Protein AF-A0A6B3GJ79-F1 (afdb_monomer_lite)

Foldseek 3Di:
DPDPVVVVVVVVVVLVVVLVVQLVVQCVVPVVVSVVSSVVSVVCVVCVVCVCVVVVVVVVVVVVVVVVLLVLLVVCVVVVLDVGSCLSVQDDPVRSCCCVVPVDRCRVSSVVSVVVVVVVVPDLDDAPDADPVRDRPVVVDDDDDDPPPDDDDDDPDDDDADAAEDEDADQPPDDDDPRYDYDYPDDDPVNVVVVD

Structure (mmCIF, N/CA/C/O backbone):
data_AF-A0A6B3GJ79-F1
#
_entry.id   AF-A0A6B3GJ79-F1
#
loop_
_atom_site.group_PDB
_atom_site.id
_atom_site.type_symbol
_atom_site.label_atom_id
_atom_site.label_alt_id
_atom_site.label_comp_id
_atom_site.label_asym_id
_atom_site.label_entity_id
_atom_site.label_seq_id
_atom_site.pdbx_PDB_ins_code
_atom_site.Cartn_x
_atom_site.Cartn_y
_atom_site.Cartn_z
_atom_site.occupancy
_atom_site.B_iso_or_equiv
_atom_site.auth_seq_id
_atom_site.auth_comp_id
_atom_site.auth_asym_id
_atom_site.auth_atom_id
_atom_site.pdbx_PDB_model_num
ATOM 1 N N . GLU A 1 1 ? 6.646 -22.859 -22.068 1.00 56.66 1 GLU A N 1
ATOM 2 C CA . GLU A 1 1 ? 7.486 -21.732 -22.554 1.00 56.66 1 GLU A CA 1
ATOM 3 C C . GLU A 1 1 ? 7.291 -20.418 -21.803 1.00 56.66 1 GLU A C 1
ATOM 5 O O . GLU A 1 1 ? 8.217 -19.615 -21.784 1.00 56.66 1 GLU A O 1
ATOM 10 N N . GLN A 1 2 ? 6.132 -20.181 -21.182 1.00 66.94 2 GLN A N 1
ATOM 11 C CA . GLN A 1 2 ? 5.856 -18.951 -20.428 1.00 66.94 2 GLN A CA 1
ATOM 12 C C . GLN A 1 2 ? 6.164 -19.059 -18.925 1.00 66.94 2 GLN A C 1
ATOM 14 O O . GLN A 1 2 ? 5.880 -18.127 -18.196 1.00 66.94 2 GLN A O 1
ATOM 19 N N . ALA A 1 3 ? 6.777 -20.158 -18.466 1.00 75.69 3 ALA A N 1
ATOM 20 C CA . ALA A 1 3 ? 7.082 -20.345 -17.050 1.00 75.69 3 ALA A CA 1
ATOM 21 C C . ALA A 1 3 ? 7.960 -19.193 -16.495 1.00 75.69 3 ALA A C 1
ATOM 23 O O . ALA A 1 3 ? 8.866 -18.734 -17.214 1.00 75.69 3 ALA A O 1
ATOM 24 N N . PRO A 1 4 ? 7.715 -18.729 -15.254 1.00 74.81 4 PRO A N 1
ATOM 25 C CA . PRO A 1 4 ? 8.343 -17.525 -14.701 1.00 74.81 4 PRO A CA 1
ATOM 26 C C . PRO A 1 4 ? 9.875 -17.570 -14.690 1.00 74.81 4 PRO A C 1
ATOM 28 O O . PRO A 1 4 ? 10.544 -16.626 -15.115 1.00 74.81 4 PRO A O 1
ATOM 31 N N . ASP A 1 5 ? 10.433 -18.704 -14.275 1.00 81.62 5 ASP A N 1
ATOM 32 C CA . ASP A 1 5 ? 11.865 -19.007 -14.242 1.00 81.62 5 ASP A CA 1
ATOM 33 C C . ASP A 1 5 ? 12.506 -18.881 -15.634 1.00 81.62 5 ASP A C 1
ATOM 35 O O . ASP A 1 5 ? 13.545 -18.239 -15.803 1.00 81.62 5 ASP A O 1
ATOM 39 N N . ARG A 1 6 ? 11.843 -19.409 -16.669 1.00 83.50 6 ARG A N 1
ATOM 40 C CA . ARG A 1 6 ? 12.322 -19.346 -18.058 1.00 83.50 6 ARG A CA 1
ATOM 41 C C . ARG A 1 6 ? 12.185 -17.955 -18.671 1.00 83.50 6 ARG A C 1
ATOM 43 O O . ARG A 1 6 ? 12.991 -17.576 -19.524 1.00 83.50 6 ARG A O 1
ATOM 50 N N . ARG A 1 7 ? 11.156 -17.181 -18.302 1.00 81.06 7 ARG A N 1
ATOM 51 C CA . ARG A 1 7 ? 11.031 -15.767 -18.715 1.00 81.06 7 ARG A CA 1
ATOM 52 C C . ARG A 1 7 ? 12.138 -14.933 -18.078 1.00 81.06 7 ARG A C 1
ATOM 54 O O . ARG A 1 7 ? 12.781 -14.160 -18.788 1.00 81.06 7 ARG A O 1
ATOM 61 N N . PHE A 1 8 ? 12.404 -15.149 -16.792 1.00 83.31 8 PHE A N 1
ATOM 62 C CA . PHE A 1 8 ? 13.486 -14.487 -16.074 1.00 83.31 8 PHE A CA 1
ATOM 63 C C . PHE A 1 8 ? 14.861 -14.827 -16.664 1.00 83.31 8 PHE A C 1
ATOM 65 O O . PHE A 1 8 ? 15.631 -13.916 -16.965 1.00 83.31 8 PHE A O 1
ATOM 72 N N . GLY A 1 9 ? 15.138 -16.110 -16.927 1.00 87.50 9 GLY A N 1
ATOM 73 C CA . GLY A 1 9 ? 16.386 -16.556 -17.559 1.00 87.50 9 GLY A CA 1
ATOM 74 C C . GLY A 1 9 ? 16.634 -15.890 -18.916 1.00 87.50 9 GLY A C 1
ATOM 75 O O . GLY A 1 9 ? 17.668 -15.259 -19.117 1.00 87.50 9 GLY A O 1
ATOM 76 N N . ARG A 1 10 ? 15.639 -15.902 -19.815 1.00 87.75 10 ARG A N 1
ATOM 77 C CA . ARG A 1 10 ? 15.744 -15.229 -21.125 1.00 87.75 10 ARG A CA 1
ATOM 78 C C . ARG A 1 10 ? 15.924 -13.716 -21.009 1.00 87.75 10 ARG A C 1
ATOM 80 O O . ARG A 1 10 ? 16.640 -13.117 -21.808 1.00 87.75 10 ARG A O 1
ATOM 87 N N . ALA A 1 11 ? 15.257 -13.074 -20.049 1.00 87.25 11 ALA A N 1
ATOM 88 C CA . ALA A 1 11 ? 15.439 -11.646 -19.802 1.00 87.25 11 ALA A CA 1
ATOM 89 C C . ALA A 1 11 ? 16.863 -11.341 -19.310 1.00 87.25 11 ALA A C 1
ATOM 91 O O . ALA A 1 11 ? 17.455 -10.352 -19.741 1.00 87.25 11 ALA A O 1
ATOM 92 N N . ALA A 1 12 ? 17.431 -12.205 -18.463 1.00 88.38 12 ALA A N 1
ATOM 93 C CA . ALA A 1 12 ? 18.811 -12.093 -18.011 1.00 88.38 12 ALA A CA 1
ATOM 94 C C . ALA A 1 12 ? 19.805 -12.260 -19.171 1.00 88.38 12 ALA A C 1
ATOM 96 O O . ALA A 1 12 ? 20.668 -11.403 -19.333 1.00 88.38 12 ALA A O 1
ATOM 97 N N . GLU A 1 13 ? 19.642 -13.281 -20.015 1.00 92.19 13 GLU A N 1
ATOM 98 C CA . GLU A 1 13 ? 20.488 -13.503 -21.200 1.00 92.19 13 GLU A CA 1
ATOM 99 C C . GLU A 1 13 ? 20.467 -12.305 -22.159 1.00 92.19 13 GLU A C 1
ATOM 101 O O . GLU A 1 13 ? 21.520 -11.803 -22.553 1.00 92.19 13 GLU A O 1
ATOM 106 N N . ARG A 1 14 ? 19.272 -11.787 -22.482 1.00 91.88 14 ARG A N 1
ATOM 107 C CA . ARG A 1 14 ? 19.114 -10.590 -23.329 1.00 91.88 14 ARG A CA 1
ATOM 108 C C . ARG A 1 14 ? 19.764 -9.350 -22.718 1.00 91.88 14 ARG A C 1
ATOM 110 O O . ARG A 1 14 ? 20.296 -8.510 -23.442 1.00 91.88 14 ARG A O 1
ATOM 117 N N . ALA A 1 15 ? 19.699 -9.206 -21.396 1.00 89.50 15 ALA A N 1
ATOM 118 C CA . ALA A 1 15 ? 20.329 -8.088 -20.707 1.00 89.50 15 ALA A CA 1
ATOM 119 C C . ALA A 1 15 ? 21.861 -8.174 -20.785 1.00 89.50 15 ALA A C 1
ATOM 121 O O . ALA A 1 15 ? 22.503 -7.161 -21.063 1.00 89.50 15 ALA A O 1
ATOM 122 N N . GLU A 1 16 ? 22.443 -9.364 -20.599 1.00 90.56 16 GLU A N 1
ATOM 123 C CA . GLU A 1 16 ? 23.891 -9.570 -20.743 1.00 90.56 16 GLU A CA 1
ATOM 124 C C . GLU A 1 16 ? 24.362 -9.296 -22.177 1.00 90.56 16 GLU A C 1
ATOM 126 O O . GLU A 1 16 ? 25.348 -8.581 -22.379 1.00 90.56 16 GLU A O 1
ATOM 131 N N . SER A 1 17 ? 23.633 -9.793 -23.184 1.00 92.62 17 SER A N 1
ATOM 132 C CA . SER A 1 17 ? 23.983 -9.556 -24.589 1.00 92.62 17 SER A CA 1
ATOM 133 C C . SER A 1 17 ? 23.927 -8.069 -24.945 1.00 92.62 17 SER A C 1
ATOM 135 O O . SER A 1 17 ? 24.857 -7.543 -25.558 1.00 92.62 17 SER A O 1
ATOM 137 N N . MET A 1 18 ? 22.879 -7.367 -24.502 1.00 92.81 18 MET A N 1
ATOM 138 C CA . MET A 1 18 ? 22.724 -5.929 -24.728 1.00 92.81 18 MET A CA 1
ATOM 139 C C . MET A 1 18 ? 23.817 -5.120 -24.018 1.00 92.81 18 MET A C 1
ATOM 141 O O . MET A 1 18 ? 24.368 -4.178 -24.584 1.00 92.81 18 MET A O 1
ATOM 145 N N . LEU A 1 19 ? 24.194 -5.499 -22.792 1.00 90.81 19 LEU A N 1
ATOM 146 C CA . LEU A 1 19 ? 25.284 -4.843 -22.068 1.00 90.81 19 LEU A CA 1
ATOM 147 C C . LEU A 1 19 ? 26.609 -4.983 -22.824 1.00 90.81 19 LEU A C 1
ATOM 149 O O . LEU A 1 19 ? 27.340 -3.998 -22.968 1.00 90.81 19 LEU A O 1
ATOM 153 N N . ALA A 1 20 ? 26.913 -6.184 -23.322 1.00 89.69 20 ALA A N 1
ATOM 154 C CA . ALA A 1 20 ? 28.113 -6.435 -24.112 1.00 89.69 20 ALA A CA 1
ATOM 155 C C . ALA A 1 20 ? 28.137 -5.587 -25.395 1.00 89.69 20 ALA A C 1
ATOM 157 O O . ALA A 1 20 ? 29.155 -4.956 -25.694 1.00 89.69 20 ALA A O 1
ATOM 158 N N . GLU A 1 21 ? 27.010 -5.511 -26.106 1.00 92.81 21 GLU A N 1
ATOM 159 C CA . GLU A 1 21 ? 26.855 -4.703 -27.317 1.00 92.81 21 GLU A CA 1
ATOM 160 C C . GLU A 1 21 ? 27.074 -3.206 -27.043 1.00 92.81 21 GLU A C 1
ATOM 162 O O . GLU A 1 21 ? 27.910 -2.565 -27.692 1.00 92.81 21 GLU A O 1
ATOM 167 N N . LEU A 1 22 ? 26.384 -2.654 -26.039 1.00 91.12 22 LEU A N 1
ATOM 168 C CA . LEU A 1 22 ? 26.486 -1.242 -25.661 1.00 91.12 22 LEU A CA 1
ATOM 169 C C . LEU A 1 22 ? 27.900 -0.880 -25.198 1.00 91.12 22 LEU A C 1
ATOM 171 O O . LEU A 1 22 ? 28.443 0.152 -25.598 1.00 91.12 22 LEU A O 1
ATOM 175 N N . ALA A 1 23 ? 28.535 -1.744 -24.402 1.00 89.62 23 ALA A N 1
ATOM 176 C CA . ALA A 1 23 ? 29.909 -1.536 -23.961 1.00 89.62 23 ALA A CA 1
ATOM 177 C C . ALA A 1 23 ? 30.899 -1.572 -25.137 1.00 89.62 23 ALA A C 1
ATOM 179 O O . ALA A 1 23 ? 31.826 -0.760 -25.179 1.00 89.62 23 ALA A O 1
ATOM 180 N N . ALA A 1 24 ? 30.713 -2.479 -26.102 1.00 90.50 24 ALA A N 1
ATOM 181 C CA . ALA A 1 24 ? 31.546 -2.548 -27.300 1.00 90.50 24 ALA A CA 1
ATOM 182 C C . ALA A 1 24 ? 31.383 -1.295 -28.172 1.00 90.50 24 ALA A C 1
ATOM 184 O O . ALA A 1 24 ? 32.381 -0.706 -28.589 1.00 90.50 24 ALA A O 1
ATOM 185 N N . ARG A 1 25 ? 30.143 -0.840 -28.393 1.00 91.56 25 ARG A N 1
ATOM 186 C CA . ARG A 1 25 ? 29.852 0.388 -29.143 1.00 91.56 25 ARG A CA 1
ATOM 187 C C . ARG A 1 25 ? 30.481 1.617 -28.488 1.00 91.56 25 ARG A C 1
ATOM 189 O O . ARG A 1 25 ? 31.215 2.340 -29.153 1.00 91.56 25 ARG A O 1
ATOM 196 N N . ALA A 1 26 ? 30.285 1.794 -27.182 1.00 91.19 26 ALA A N 1
ATOM 197 C CA . ALA A 1 26 ? 30.842 2.929 -26.451 1.00 91.19 26 ALA A CA 1
ATOM 198 C C . ALA A 1 26 ? 32.382 2.945 -26.473 1.00 91.19 26 ALA A C 1
ATOM 200 O O . ALA A 1 26 ? 32.990 4.010 -26.552 1.00 91.19 26 ALA A O 1
ATOM 201 N N . ARG A 1 27 ? 33.036 1.773 -26.438 1.00 91.38 27 ARG A N 1
ATOM 202 C CA . ARG A 1 27 ? 34.503 1.678 -26.549 1.00 91.38 27 ARG A CA 1
ATOM 203 C C . ARG A 1 27 ? 35.026 2.029 -27.938 1.00 91.38 27 ARG A C 1
ATOM 205 O O . ARG A 1 27 ? 36.114 2.591 -28.008 1.00 91.38 27 ARG A O 1
ATOM 212 N N . ARG A 1 28 ? 34.285 1.700 -29.007 1.00 92.88 28 ARG A N 1
ATOM 213 C CA . ARG A 1 28 ? 34.650 2.074 -30.387 1.00 92.88 28 ARG A CA 1
ATOM 214 C C . ARG A 1 28 ? 34.660 3.589 -30.581 1.00 92.88 28 ARG A C 1
ATOM 216 O O . ARG A 1 28 ? 35.507 4.088 -31.307 1.00 92.88 28 ARG A O 1
ATOM 223 N N . GLU A 1 29 ? 33.756 4.305 -29.917 1.00 91.31 29 GLU A N 1
ATOM 224 C CA . GLU A 1 29 ? 33.706 5.771 -29.966 1.00 91.31 29 GLU A CA 1
ATOM 225 C C . GLU A 1 29 ? 34.750 6.413 -29.037 1.00 91.31 29 GLU A C 1
ATOM 227 O O . GLU A 1 29 ? 35.446 7.345 -29.437 1.00 91.31 29 GLU A O 1
ATOM 232 N N . GLN A 1 30 ? 34.865 5.930 -27.792 1.00 92.06 30 GLN A N 1
ATOM 233 C CA . GLN A 1 30 ? 35.768 6.466 -26.766 1.00 92.06 30 GLN A CA 1
ATOM 234 C C . GLN A 1 30 ? 36.201 5.369 -25.776 1.00 92.06 30 GLN A C 1
ATOM 236 O O . GLN A 1 30 ? 35.445 4.988 -24.880 1.00 92.06 30 GLN A O 1
ATOM 241 N N . ALA A 1 31 ? 37.449 4.897 -25.858 1.00 90.62 31 ALA A N 1
ATOM 242 C CA . ALA A 1 31 ? 37.921 3.739 -25.087 1.00 90.62 31 ALA A CA 1
ATOM 243 C C . ALA A 1 31 ? 37.747 3.877 -23.557 1.00 90.62 31 ALA A C 1
ATOM 245 O O . ALA A 1 31 ? 37.234 2.961 -22.906 1.00 90.62 31 ALA A O 1
ATOM 246 N N . LEU A 1 32 ? 38.130 5.020 -22.972 1.00 92.44 32 LEU A N 1
ATOM 247 C CA . LEU A 1 32 ? 38.015 5.253 -21.525 1.00 92.44 32 LEU A CA 1
ATOM 248 C C . LEU A 1 32 ? 36.549 5.361 -21.083 1.00 92.44 32 LEU A C 1
ATOM 250 O O . LEU A 1 32 ? 36.128 4.668 -20.155 1.00 92.44 32 LEU A O 1
ATOM 254 N N . ARG A 1 33 ? 35.753 6.181 -21.783 1.00 88.06 33 ARG A N 1
ATOM 255 C CA . ARG A 1 33 ? 34.324 6.360 -21.479 1.00 88.06 33 ARG A CA 1
ATOM 256 C C . ARG A 1 33 ? 33.543 5.060 -21.659 1.00 88.06 33 ARG A C 1
ATOM 258 O O . ARG A 1 33 ? 32.710 4.746 -20.820 1.00 88.06 33 ARG A O 1
ATOM 265 N N . GLY A 1 34 ? 33.865 4.250 -22.667 1.00 90.56 34 GLY A N 1
ATOM 266 C CA . GLY A 1 34 ? 33.255 2.936 -22.875 1.00 90.56 34 GLY A CA 1
ATOM 267 C C . GLY A 1 34 ? 33.605 1.909 -21.793 1.00 90.56 34 GLY A C 1
ATOM 268 O O . GLY A 1 34 ? 32.763 1.087 -21.424 1.00 90.56 34 GLY A O 1
ATOM 269 N N . ARG A 1 35 ? 34.821 1.951 -21.224 1.00 91.00 35 ARG A N 1
ATOM 270 C CA . ARG A 1 35 ? 35.174 1.126 -20.051 1.00 91.00 35 ARG A CA 1
ATOM 271 C C . ARG A 1 35 ? 34.374 1.535 -18.814 1.00 91.00 35 ARG A C 1
ATOM 273 O O . ARG A 1 35 ? 33.837 0.650 -18.149 1.00 91.00 35 ARG A O 1
ATOM 280 N N . LEU A 1 36 ? 34.263 2.838 -18.548 1.00 93.94 36 LEU A N 1
ATOM 281 C CA . LEU A 1 36 ? 33.468 3.371 -17.437 1.00 93.94 36 LEU A CA 1
ATOM 282 C C . LEU A 1 36 ? 31.975 3.066 -17.609 1.00 93.94 36 LEU A C 1
ATOM 284 O O . LEU A 1 36 ? 31.354 2.559 -16.682 1.00 93.94 36 LEU A O 1
ATOM 288 N N . ALA A 1 37 ? 31.415 3.274 -18.802 1.00 91.31 37 ALA A N 1
ATOM 289 C CA . ALA A 1 37 ? 30.022 2.948 -19.104 1.00 91.31 37 ALA A CA 1
ATOM 290 C C . ALA A 1 37 ? 29.725 1.462 -18.857 1.00 91.31 37 ALA A C 1
ATOM 292 O O . ALA A 1 37 ? 28.781 1.130 -18.148 1.00 91.31 37 ALA A O 1
ATOM 293 N N . GLY A 1 38 ? 30.575 0.556 -19.355 1.00 91.50 38 GLY A N 1
ATOM 294 C CA . GLY A 1 38 ? 30.420 -0.877 -19.096 1.00 91.50 38 GLY A CA 1
ATOM 295 C C . GLY A 1 38 ? 30.527 -1.247 -17.610 1.00 91.50 38 GLY A C 1
ATOM 296 O O . GLY A 1 38 ? 29.832 -2.154 -17.160 1.00 91.50 38 GLY A O 1
ATOM 297 N N . PHE A 1 39 ? 31.374 -0.554 -16.840 1.00 93.56 39 PHE A N 1
ATOM 298 C CA . PHE A 1 39 ? 31.444 -0.718 -15.386 1.00 93.56 39 PHE A CA 1
ATOM 299 C C . PHE A 1 39 ? 30.139 -0.277 -14.711 1.00 93.56 39 PHE A C 1
ATOM 301 O O . PHE A 1 39 ? 29.541 -1.069 -13.984 1.00 93.56 39 PHE A O 1
ATOM 308 N N . PHE A 1 40 ? 29.658 0.937 -14.988 1.00 94.31 40 PHE A N 1
ATOM 309 C CA . PHE A 1 40 ? 28.438 1.462 -14.374 1.00 94.31 40 PHE A CA 1
ATOM 310 C C . PHE A 1 40 ? 27.185 0.677 -14.773 1.00 94.31 40 PHE A C 1
ATOM 312 O O . PHE A 1 40 ? 26.342 0.437 -13.915 1.00 94.31 40 PHE A O 1
ATOM 319 N N . LEU A 1 41 ? 27.079 0.204 -16.021 1.00 92.31 41 LEU A N 1
ATOM 320 C CA . LEU A 1 41 ? 25.970 -0.652 -16.460 1.00 92.31 41 LEU A CA 1
ATOM 321 C C . LEU A 1 41 ? 25.923 -1.972 -15.677 1.00 92.31 41 LEU A C 1
ATOM 323 O O . LEU A 1 41 ? 24.855 -2.362 -15.207 1.00 92.31 41 LEU A O 1
ATOM 327 N N . ARG A 1 42 ? 27.076 -2.628 -15.473 1.00 92.25 42 ARG A N 1
ATOM 328 C CA . ARG A 1 42 ? 27.149 -3.844 -14.642 1.00 92.25 42 ARG A CA 1
ATOM 329 C C . ARG A 1 42 ? 26.780 -3.556 -13.193 1.00 92.25 42 ARG A C 1
ATOM 331 O O . ARG A 1 42 ? 25.922 -4.235 -12.643 1.00 92.25 42 ARG A O 1
ATOM 338 N N . ARG A 1 43 ? 27.358 -2.506 -12.598 1.00 94.56 43 ARG A N 1
ATOM 339 C CA . ARG A 1 43 ? 27.055 -2.118 -11.212 1.00 94.56 43 ARG A CA 1
ATOM 340 C C . ARG A 1 43 ? 25.590 -1.752 -11.019 1.00 94.56 43 ARG A C 1
ATOM 342 O O . ARG A 1 43 ? 25.006 -2.153 -10.022 1.00 94.56 43 ARG A O 1
ATOM 349 N N . SER A 1 44 ? 24.979 -1.048 -11.970 1.00 92.56 44 SER A N 1
ATOM 350 C CA . SER A 1 44 ? 23.544 -0.779 -11.931 1.00 92.56 44 SER A CA 1
ATOM 351 C C . SER A 1 44 ? 22.760 -2.087 -11.946 1.00 92.56 44 SER A C 1
ATOM 353 O O . SER A 1 44 ? 21.938 -2.292 -11.068 1.00 92.56 44 SER A O 1
ATOM 355 N N . ARG A 1 45 ? 23.037 -3.010 -12.871 1.00 90.00 45 ARG A N 1
ATOM 356 C CA . ARG A 1 45 ? 22.318 -4.291 -12.943 1.00 90.00 45 ARG A CA 1
ATOM 357 C C . ARG A 1 45 ? 22.465 -5.132 -11.669 1.00 90.00 45 ARG A C 1
ATOM 359 O O . ARG A 1 45 ? 21.476 -5.692 -11.206 1.00 90.00 45 ARG A O 1
ATOM 366 N N . GLU A 1 46 ? 23.662 -5.181 -11.091 1.00 90.50 46 GLU A N 1
ATOM 367 C CA . GLU A 1 46 ? 23.944 -5.909 -9.846 1.00 90.50 46 GLU A CA 1
ATOM 368 C C . GLU A 1 46 ? 23.253 -5.285 -8.623 1.00 90.50 46 GLU A C 1
ATOM 370 O O . GLU A 1 46 ? 22.795 -6.004 -7.738 1.00 90.50 46 GLU A O 1
ATOM 375 N N . LEU A 1 47 ? 23.171 -3.952 -8.553 1.00 93.44 47 LEU A N 1
ATOM 376 C CA . LEU A 1 47 ? 22.713 -3.241 -7.354 1.00 93.44 47 LEU A CA 1
ATOM 377 C C . LEU A 1 47 ? 21.260 -2.765 -7.424 1.00 93.44 47 LEU A C 1
ATOM 379 O O . LEU A 1 47 ? 20.652 -2.547 -6.380 1.00 93.44 47 LEU A O 1
ATOM 383 N N . SER A 1 48 ? 20.669 -2.609 -8.612 1.00 90.69 48 SER A N 1
ATOM 384 C CA . SER A 1 48 ? 19.317 -2.056 -8.772 1.00 90.69 48 SER A CA 1
ATOM 385 C C . SER A 1 48 ? 18.247 -2.877 -8.050 1.00 90.69 48 SER A C 1
ATOM 387 O O . SER A 1 48 ? 17.244 -2.308 -7.631 1.00 90.69 48 SER A O 1
ATOM 389 N N . GLY A 1 49 ? 18.453 -4.185 -7.859 1.00 87.00 49 GLY A N 1
ATOM 390 C CA . GLY A 1 49 ? 17.546 -5.032 -7.076 1.00 87.00 49 GLY A CA 1
ATOM 391 C C . GLY A 1 49 ? 17.530 -4.699 -5.578 1.00 87.00 49 GLY A C 1
ATOM 392 O O . GLY A 1 49 ? 16.509 -4.881 -4.918 1.00 87.00 49 GLY A O 1
ATOM 393 N N . LEU A 1 50 ? 18.619 -4.135 -5.043 1.00 92.12 50 LEU A N 1
ATOM 394 C CA . LEU A 1 50 ? 18.724 -3.771 -3.625 1.00 92.12 50 LEU A CA 1
ATOM 395 C C . LEU A 1 50 ? 17.787 -2.624 -3.232 1.00 92.12 50 LEU A C 1
ATOM 397 O O . LEU A 1 50 ? 17.511 -2.457 -2.046 1.00 92.12 50 LEU A O 1
ATOM 401 N N . ARG A 1 51 ? 17.248 -1.871 -4.203 1.00 92.06 51 ARG A N 1
ATOM 402 C CA . ARG A 1 51 ? 16.294 -0.781 -3.942 1.00 92.06 51 ARG A CA 1
ATOM 403 C C . ARG A 1 51 ? 15.054 -1.246 -3.170 1.00 92.06 51 ARG A C 1
ATOM 405 O O . ARG A 1 51 ? 14.519 -0.490 -2.371 1.00 92.06 51 ARG A O 1
ATOM 412 N N . GLU A 1 52 ? 14.630 -2.497 -3.371 1.00 89.50 52 GLU A N 1
ATOM 413 C CA . GLU A 1 52 ? 13.458 -3.078 -2.699 1.00 89.50 52 GLU A CA 1
ATOM 414 C C . GLU A 1 52 ? 13.812 -3.771 -1.372 1.00 89.50 52 GLU A C 1
ATOM 416 O O . GLU A 1 52 ? 12.932 -4.040 -0.550 1.00 89.50 52 GLU A O 1
ATOM 421 N N . ALA A 1 53 ? 15.099 -4.046 -1.126 1.00 90.56 53 ALA A N 1
ATOM 422 C CA . ALA A 1 53 ? 15.546 -4.850 0.010 1.00 90.56 53 ALA A CA 1
ATOM 423 C C . ALA A 1 53 ? 15.226 -4.186 1.357 1.00 90.56 53 ALA A C 1
ATOM 425 O O . ALA A 1 53 ? 14.789 -4.863 2.287 1.00 90.56 53 ALA A O 1
ATOM 426 N N . GLY A 1 54 ? 15.384 -2.861 1.455 1.00 91.00 54 GLY A N 1
ATOM 427 C CA . GLY A 1 54 ? 15.082 -2.114 2.680 1.00 91.00 54 GLY A CA 1
ATOM 428 C C . GLY A 1 54 ? 13.606 -2.208 3.075 1.00 91.00 54 GLY A C 1
ATOM 429 O O . GLY A 1 54 ? 13.286 -2.533 4.220 1.00 91.00 54 GLY A O 1
ATOM 430 N N . LYS A 1 55 ? 12.700 -2.010 2.106 1.00 89.69 55 LYS A N 1
ATOM 431 C CA . LYS A 1 55 ? 11.253 -2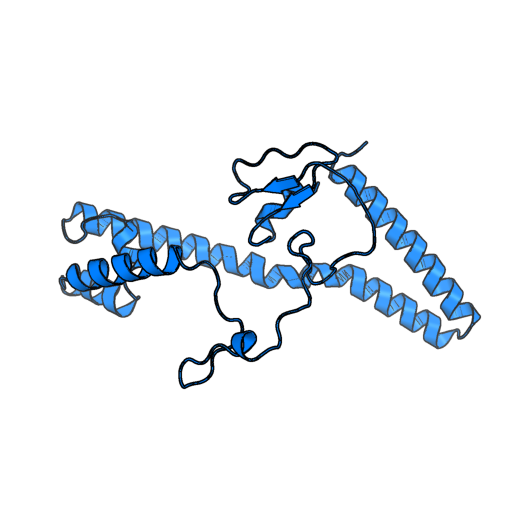.169 2.312 1.00 89.69 55 LYS A CA 1
ATOM 432 C C . LYS A 1 55 ? 10.923 -3.597 2.745 1.00 89.69 55 LYS A C 1
ATOM 434 O O . LYS A 1 55 ? 10.237 -3.787 3.746 1.00 89.69 55 LYS A O 1
ATOM 439 N N . PHE A 1 56 ? 11.440 -4.595 2.028 1.00 90.44 56 PHE A N 1
ATOM 440 C CA . PHE A 1 56 ? 11.190 -6.007 2.323 1.00 90.44 56 PHE A CA 1
ATOM 441 C C . PHE A 1 56 ? 11.676 -6.423 3.723 1.00 90.44 56 PHE A C 1
ATOM 443 O O . PHE A 1 56 ? 10.950 -7.088 4.467 1.00 90.44 56 PHE A O 1
ATOM 450 N N . ALA A 1 57 ? 12.873 -5.987 4.124 1.00 92.94 57 ALA A N 1
ATOM 451 C CA . ALA A 1 57 ? 13.408 -6.247 5.458 1.00 92.94 57 ALA A CA 1
ATOM 452 C C . ALA A 1 57 ? 12.514 -5.640 6.556 1.00 92.94 57 ALA A C 1
ATOM 454 O O . ALA A 1 57 ? 12.207 -6.306 7.547 1.00 92.94 57 ALA A O 1
ATOM 455 N N . GLY A 1 58 ? 12.014 -4.416 6.349 1.00 94.06 58 GLY A N 1
ATOM 456 C CA . GLY A 1 58 ? 11.114 -3.740 7.288 1.00 94.06 58 GLY A CA 1
ATOM 457 C C . GLY A 1 58 ? 9.785 -4.470 7.530 1.00 94.06 58 GLY A C 1
ATOM 458 O O . GLY A 1 58 ? 9.261 -4.440 8.649 1.00 94.06 58 GLY A O 1
ATOM 459 N N . LEU A 1 59 ? 9.260 -5.183 6.525 1.00 93.62 59 LEU A N 1
ATOM 460 C CA . LEU A 1 59 ? 7.989 -5.913 6.636 1.00 93.62 59 LEU A CA 1
ATOM 461 C C . LEU A 1 59 ? 8.023 -7.030 7.687 1.00 93.62 59 LEU A C 1
ATOM 463 O O . LEU A 1 59 ? 7.000 -7.297 8.316 1.00 93.62 59 LEU A O 1
ATOM 467 N N . HIS A 1 60 ? 9.179 -7.652 7.935 1.00 94.25 60 HIS A N 1
ATOM 468 C CA . HIS A 1 60 ? 9.305 -8.717 8.937 1.00 94.25 60 HIS A CA 1
ATOM 469 C C . HIS A 1 60 ? 9.051 -8.189 10.351 1.00 94.25 60 HIS A C 1
ATOM 471 O O . HIS A 1 60 ? 8.255 -8.756 11.101 1.00 94.25 60 HIS A O 1
ATOM 477 N N . ALA A 1 61 ? 9.673 -7.058 10.689 1.00 94.94 61 ALA A N 1
ATOM 478 C CA . ALA A 1 61 ? 9.465 -6.402 11.973 1.00 94.94 61 ALA A CA 1
ATOM 479 C C . ALA A 1 61 ? 8.019 -5.906 12.119 1.00 94.94 61 ALA A C 1
ATOM 481 O O . ALA A 1 61 ? 7.425 -6.037 13.188 1.00 94.94 61 ALA A O 1
ATOM 482 N N . LEU A 1 62 ? 7.426 -5.371 11.046 1.00 95.31 62 LEU A N 1
ATOM 483 C CA . LEU A 1 62 ? 6.028 -4.943 11.057 1.00 95.31 62 LEU A CA 1
ATOM 484 C C . LEU A 1 62 ? 5.069 -6.123 11.281 1.00 95.31 62 LEU A C 1
ATOM 486 O O . LEU A 1 62 ? 4.158 -6.021 12.103 1.00 95.31 62 LEU A O 1
ATOM 490 N N . ARG A 1 63 ? 5.303 -7.258 10.610 1.00 95.88 63 ARG A N 1
ATOM 491 C CA . ARG A 1 63 ? 4.525 -8.494 10.778 1.00 95.88 63 ARG A CA 1
ATOM 492 C C . ARG A 1 63 ? 4.595 -9.011 12.213 1.00 95.88 63 ARG A C 1
ATOM 494 O O . ARG A 1 63 ? 3.555 -9.345 12.779 1.00 95.88 63 ARG A O 1
ATOM 501 N N . ASP A 1 64 ? 5.788 -9.071 12.803 1.00 96.75 64 ASP A N 1
ATOM 502 C CA . ASP A 1 64 ? 5.952 -9.540 14.185 1.00 96.75 64 ASP A CA 1
ATOM 503 C C . ASP A 1 64 ? 5.252 -8.607 15.185 1.00 96.75 64 ASP A C 1
ATOM 505 O O . ASP A 1 64 ? 4.502 -9.069 16.045 1.00 96.75 64 ASP A O 1
ATOM 509 N N . ARG A 1 65 ? 5.398 -7.284 15.020 1.00 95.38 65 ARG A N 1
ATOM 510 C CA . ARG A 1 65 ? 4.684 -6.293 15.845 1.00 95.38 65 ARG A CA 1
ATOM 511 C C . ARG A 1 65 ? 3.171 -6.444 15.730 1.00 95.38 65 ARG A C 1
ATOM 513 O O . ARG A 1 65 ? 2.504 -6.537 16.756 1.00 95.38 65 ARG A O 1
ATOM 520 N N . ARG A 1 66 ? 2.631 -6.535 14.507 1.00 96.31 66 ARG A N 1
ATOM 521 C CA . ARG A 1 66 ? 1.193 -6.752 14.278 1.00 96.31 66 ARG A CA 1
ATOM 522 C C . ARG A 1 66 ? 0.710 -8.018 14.979 1.00 96.31 66 ARG A C 1
ATOM 524 O O . ARG A 1 66 ? -0.302 -7.976 15.668 1.00 96.31 66 ARG A O 1
ATOM 531 N N . ARG A 1 67 ? 1.442 -9.130 14.847 1.00 97.19 67 ARG A N 1
AT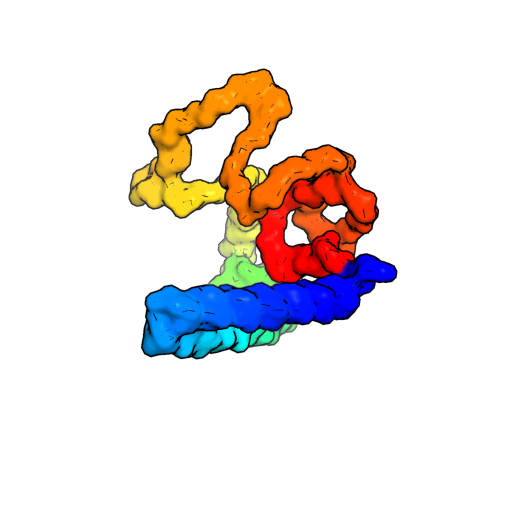OM 532 C CA . ARG A 1 67 ? 1.100 -10.392 15.517 1.00 97.19 67 ARG A CA 1
ATOM 533 C C . ARG A 1 67 ? 1.023 -10.219 17.034 1.00 97.19 67 ARG A C 1
ATOM 535 O O . ARG A 1 67 ? 0.052 -10.661 17.636 1.00 97.19 67 ARG A O 1
ATOM 542 N N . ARG A 1 68 ? 2.019 -9.579 17.652 1.00 96.50 68 ARG A N 1
ATOM 543 C CA . ARG A 1 68 ? 2.043 -9.349 19.108 1.00 96.50 68 ARG A CA 1
ATOM 544 C C . ARG A 1 68 ? 0.896 -8.459 19.573 1.00 96.50 68 ARG A C 1
ATOM 546 O O . ARG A 1 68 ? 0.262 -8.785 20.568 1.00 96.50 68 ARG A O 1
ATOM 553 N N . LEU A 1 69 ? 0.603 -7.383 18.843 1.00 97.25 69 LEU A N 1
ATOM 554 C CA . LEU A 1 69 ? -0.525 -6.503 19.154 1.00 97.25 69 LEU A CA 1
ATOM 555 C C . LEU A 1 69 ? -1.850 -7.267 19.111 1.00 97.25 69 LEU A C 1
ATOM 557 O O . LEU A 1 69 ? -2.621 -7.184 20.058 1.00 97.25 69 LEU A O 1
ATOM 561 N N . LEU A 1 70 ? -2.080 -8.083 18.080 1.00 97.12 70 LEU A N 1
ATOM 562 C CA . LEU A 1 70 ? -3.298 -8.894 17.978 1.00 97.12 70 LEU A CA 1
ATOM 563 C C . LEU A 1 70 ? -3.414 -9.948 19.089 1.00 97.12 70 LEU A C 1
ATOM 565 O O . LEU A 1 70 ? -4.518 -10.221 19.545 1.00 97.12 70 LEU A O 1
ATOM 569 N N . LEU A 1 71 ? -2.297 -10.510 19.565 1.00 97.62 71 LEU A N 1
ATOM 570 C CA . LEU A 1 71 ? -2.305 -11.404 20.731 1.00 97.62 71 LEU A CA 1
ATOM 571 C C . LEU A 1 71 ? -2.708 -10.661 22.014 1.00 97.62 71 LEU A C 1
ATOM 573 O O . LEU A 1 71 ? -3.516 -11.175 22.783 1.00 97.62 71 LEU A O 1
ATOM 577 N N . ILE A 1 72 ? -2.193 -9.444 22.218 1.00 96.62 72 ILE A N 1
ATOM 578 C CA . ILE A 1 72 ? -2.592 -8.583 23.343 1.00 96.62 72 ILE A CA 1
ATOM 579 C C . ILE A 1 72 ? -4.083 -8.239 23.241 1.00 96.62 72 ILE A C 1
ATOM 581 O O . ILE A 1 72 ? -4.814 -8.377 24.218 1.00 96.62 72 ILE A O 1
ATOM 585 N N . GLY A 1 73 ? -4.551 -7.849 22.054 1.00 97.38 73 GLY A N 1
ATOM 586 C CA . GLY A 1 73 ? -5.960 -7.551 21.807 1.00 97.38 73 GLY A CA 1
ATOM 587 C C . GLY A 1 73 ? -6.876 -8.747 22.071 1.00 97.38 73 GLY A C 1
ATOM 588 O O . GLY A 1 73 ? -7.906 -8.594 22.722 1.00 97.38 73 GLY A O 1
ATOM 589 N N . ALA A 1 74 ? -6.478 -9.954 21.661 1.00 98.00 74 ALA A N 1
ATOM 590 C CA . ALA A 1 74 ? -7.218 -11.183 21.953 1.00 98.00 74 ALA A CA 1
ATOM 591 C C . ALA A 1 74 ? -7.309 -11.472 23.462 1.00 98.00 74 ALA A C 1
ATOM 593 O O . ALA A 1 74 ? -8.368 -11.866 23.960 1.00 98.00 74 ALA A O 1
ATOM 594 N N . GLN A 1 75 ? -6.225 -11.237 24.207 1.00 97.25 75 GLN A N 1
ATOM 595 C CA . GLN A 1 75 ? -6.225 -11.373 25.664 1.00 97.25 75 GLN A CA 1
ATOM 596 C C . GLN A 1 75 ? -7.162 -10.353 26.329 1.00 97.25 75 GLN A C 1
ATOM 598 O O . GLN A 1 75 ? -7.988 -10.736 27.155 1.00 97.25 75 GLN A O 1
ATOM 603 N N . LEU A 1 76 ? -7.082 -9.078 25.942 1.00 96.31 76 LEU A N 1
ATOM 604 C CA . LEU A 1 76 ? -7.940 -8.012 26.474 1.00 96.31 76 LEU A CA 1
ATOM 605 C C . LEU A 1 76 ? -9.420 -8.228 26.131 1.00 96.31 76 LEU A C 1
ATOM 607 O O . LEU A 1 76 ? -10.296 -7.932 26.943 1.00 96.31 76 LEU A O 1
ATOM 611 N N . HIS A 1 77 ? -9.710 -8.800 24.963 1.00 96.81 77 HIS A N 1
ATOM 612 C CA . HIS A 1 77 ? -11.061 -9.216 24.601 1.00 96.81 77 HIS A CA 1
ATOM 613 C C . HIS A 1 77 ? -11.576 -10.343 25.508 1.00 96.81 77 HIS A C 1
ATOM 615 O O . HIS A 1 77 ? -12.686 -10.262 26.025 1.00 96.81 77 HIS A O 1
ATOM 621 N N . THR A 1 78 ? -10.743 -11.354 25.779 1.00 97.19 78 THR A N 1
ATOM 622 C CA . THR A 1 78 ? -11.095 -12.472 26.678 1.00 97.19 78 THR A CA 1
ATOM 623 C C . THR A 1 78 ? -11.380 -11.985 28.104 1.00 97.19 78 THR A C 1
ATOM 625 O O . THR A 1 78 ? -12.227 -12.537 28.798 1.00 97.19 78 THR A O 1
ATOM 628 N N . GLN A 1 79 ? -10.702 -10.919 28.533 1.00 94.88 79 GLN A N 1
ATOM 629 C CA . GLN A 1 79 ? -10.912 -10.256 29.823 1.00 94.88 79 GLN A CA 1
ATOM 630 C C . GLN A 1 79 ? -12.135 -9.316 29.844 1.00 94.88 79 GLN A C 1
ATOM 632 O O . GLN A 1 79 ? -12.418 -8.717 30.878 1.00 94.88 79 GLN A O 1
ATOM 637 N N . GLY A 1 80 ? -12.848 -9.154 28.724 1.00 94.31 80 GLY A N 1
ATOM 638 C CA . GLY A 1 80 ? -14.007 -8.264 28.605 1.00 94.31 80 GLY A CA 1
ATOM 639 C C . GLY A 1 80 ? -13.664 -6.771 28.516 1.00 94.31 80 GLY A C 1
ATOM 640 O O . GLY A 1 80 ? -14.567 -5.937 28.542 1.00 94.31 80 GLY A O 1
ATOM 641 N N . VAL A 1 81 ? -12.377 -6.420 28.402 1.00 94.81 81 VAL A N 1
ATOM 642 C CA . VAL A 1 81 ? -11.914 -5.030 28.255 1.00 94.81 81 VAL A CA 1
ATOM 643 C C . VAL A 1 81 ? -12.199 -4.522 26.840 1.00 94.81 81 VAL A C 1
ATOM 645 O O . VAL A 1 81 ? -12.664 -3.396 26.662 1.00 94.81 81 VAL A O 1
ATOM 648 N N . PHE A 1 82 ? -11.958 -5.362 25.827 1.00 95.75 82 PHE A N 1
ATOM 649 C CA . PHE A 1 82 ? -12.255 -5.065 24.422 1.00 95.75 82 PHE A CA 1
ATOM 650 C C . PHE A 1 82 ? -13.481 -5.819 23.913 1.00 95.75 82 PHE A C 1
ATOM 652 O O . PHE A 1 82 ? -13.774 -6.934 24.343 1.00 95.75 82 PHE A O 1
ATOM 659 N N . THR A 1 83 ? -14.177 -5.218 22.945 1.00 94.88 83 THR A N 1
ATOM 660 C CA . THR A 1 83 ? -15.335 -5.847 22.291 1.00 94.88 83 THR A CA 1
ATOM 661 C C . THR A 1 83 ? -14.892 -6.813 21.196 1.00 94.88 83 THR A C 1
ATOM 663 O O . THR A 1 83 ? -15.543 -7.833 20.996 1.00 94.88 83 THR A O 1
ATOM 666 N N . ALA A 1 84 ? -13.757 -6.543 20.548 1.00 95.44 84 ALA A N 1
ATOM 667 C CA . ALA A 1 84 ? -13.124 -7.426 19.576 1.00 95.44 84 ALA A CA 1
ATOM 668 C C . ALA A 1 84 ? -11.592 -7.432 19.722 1.00 95.44 84 ALA A C 1
ATOM 670 O O . ALA A 1 84 ? -10.982 -6.479 20.201 1.00 95.44 84 ALA A O 1
ATOM 671 N N . ALA A 1 85 ? -10.938 -8.510 19.281 1.00 95.19 85 ALA A N 1
ATOM 672 C CA . ALA A 1 85 ? -9.481 -8.642 19.387 1.00 95.19 85 ALA A CA 1
ATOM 673 C C . ALA A 1 85 ? -8.706 -7.615 18.536 1.00 95.19 85 ALA A C 1
ATOM 675 O O . ALA A 1 85 ? -7.588 -7.238 18.884 1.00 95.19 85 ALA A O 1
ATOM 676 N N . ASP A 1 86 ? -9.281 -7.160 17.422 1.00 96.62 86 ASP A N 1
ATOM 677 C CA . ASP A 1 86 ? -8.682 -6.168 16.526 1.00 96.62 86 ASP A CA 1
ATOM 678 C C . ASP A 1 86 ? -8.881 -4.718 17.005 1.00 96.62 86 ASP A C 1
ATOM 680 O O . ASP A 1 86 ? -8.278 -3.814 16.429 1.00 96.62 86 ASP A O 1
ATOM 684 N N . ASP A 1 87 ? -9.624 -4.489 18.097 1.00 97.19 87 ASP A N 1
ATOM 685 C CA . ASP A 1 87 ? -9.784 -3.167 18.728 1.00 97.19 87 ASP A CA 1
ATOM 686 C C . ASP A 1 87 ? -8.437 -2.536 19.115 1.00 97.19 87 ASP A C 1
ATOM 688 O O . ASP A 1 87 ? -8.267 -1.317 19.063 1.00 97.19 87 ASP A O 1
ATOM 692 N N . VAL A 1 88 ? -7.439 -3.375 19.411 1.00 97.62 88 VAL A N 1
ATOM 693 C CA . VAL A 1 88 ? -6.051 -2.967 19.670 1.00 97.62 88 VAL A CA 1
ATOM 694 C C . VAL A 1 88 ? -5.449 -2.122 18.540 1.00 97.62 88 VAL A C 1
ATOM 696 O O . VAL A 1 88 ? -4.556 -1.317 18.786 1.00 97.62 88 VAL A O 1
ATOM 699 N N . MET A 1 89 ? -5.933 -2.278 17.304 1.00 97.31 89 MET A N 1
ATOM 700 C CA . MET A 1 89 ? -5.434 -1.556 16.130 1.00 97.31 89 MET A CA 1
ATOM 701 C C . MET A 1 89 ? -5.926 -0.103 16.063 1.00 97.31 89 MET A C 1
ATOM 703 O O . MET A 1 89 ? -5.437 0.657 15.230 1.00 97.31 89 MET A O 1
ATOM 707 N N . PHE A 1 90 ? -6.871 0.281 16.926 1.00 97.88 90 PHE A N 1
ATOM 708 C CA . PHE A 1 90 ? -7.437 1.631 17.008 1.00 97.88 90 PHE A CA 1
ATOM 709 C C . PHE A 1 90 ? -6.880 2.446 18.180 1.00 97.88 90 PHE A C 1
ATOM 711 O O . PHE A 1 90 ? -7.346 3.558 18.435 1.00 97.88 90 PHE A O 1
ATOM 718 N N . LEU A 1 91 ? -5.875 1.918 18.878 1.00 97.75 91 LEU A N 1
ATOM 719 C CA . LEU A 1 91 ? -5.154 2.604 19.944 1.00 97.75 91 LEU A CA 1
ATOM 720 C C . LEU A 1 91 ? -3.700 2.845 19.540 1.00 97.75 91 LEU A C 1
ATOM 722 O O . LEU A 1 91 ? -3.082 2.021 18.863 1.00 97.75 91 LEU A O 1
ATOM 726 N N . ASP A 1 92 ? -3.135 3.958 19.998 1.00 97.25 92 ASP A N 1
ATOM 727 C CA . ASP A 1 92 ? -1.689 4.143 19.975 1.00 97.25 92 ASP A CA 1
ATOM 728 C C . ASP A 1 92 ? -1.002 3.358 21.113 1.00 97.25 92 ASP A C 1
ATOM 730 O O . ASP A 1 92 ? -1.638 2.788 22.006 1.00 97.25 92 ASP A O 1
ATOM 734 N N . LEU A 1 93 ? 0.332 3.266 21.067 1.00 96.56 93 LEU A N 1
ATOM 735 C CA . LEU A 1 93 ? 1.084 2.500 22.068 1.00 96.56 93 LEU A CA 1
ATOM 736 C C . LEU A 1 93 ? 0.928 3.061 23.499 1.00 96.56 93 LEU A C 1
ATOM 738 O O . LEU A 1 93 ? 0.755 2.251 24.413 1.00 96.56 93 LEU A O 1
ATOM 742 N N . PRO A 1 94 ? 0.992 4.387 23.743 1.00 97.94 94 PRO A N 1
ATOM 743 C CA . PRO A 1 94 ? 0.687 4.959 25.057 1.00 97.94 94 PRO A CA 1
ATOM 744 C C . PRO A 1 94 ? -0.719 4.640 25.588 1.00 97.94 94 PRO A C 1
ATOM 746 O O . PRO A 1 94 ? -0.875 4.329 26.769 1.00 97.94 94 PRO A O 1
ATOM 749 N N . GLU A 1 95 ? -1.745 4.710 24.746 1.00 97.75 95 GLU A N 1
ATOM 750 C CA . GLU A 1 95 ? -3.127 4.376 25.090 1.00 97.75 95 GLU A CA 1
ATOM 751 C C . GLU A 1 95 ? -3.265 2.897 25.440 1.00 97.75 95 GLU A C 1
ATOM 753 O O . GLU A 1 95 ? -3.818 2.571 26.488 1.00 97.75 95 GLU A O 1
ATOM 758 N N . LEU A 1 96 ? -2.698 2.004 24.623 1.00 97.38 96 LEU A N 1
ATOM 759 C CA . LEU A 1 96 ? -2.699 0.570 24.906 1.00 97.38 96 LEU A CA 1
ATOM 760 C C . LEU A 1 96 ? -1.995 0.254 26.232 1.00 97.38 96 LEU A C 1
ATOM 762 O O . LEU A 1 96 ? -2.498 -0.550 27.014 1.00 97.38 96 LEU A O 1
ATOM 766 N N . ARG A 1 97 ? -0.861 0.908 26.523 1.00 96.94 97 ARG A N 1
ATOM 767 C CA . ARG A 1 97 ? -0.188 0.773 27.827 1.00 96.94 97 ARG A CA 1
ATOM 768 C C . ARG A 1 97 ? -1.098 1.188 28.972 1.00 96.94 97 ARG A C 1
ATOM 770 O O . ARG A 1 97 ? -1.203 0.449 29.938 1.00 96.94 97 ARG A O 1
ATOM 777 N N . ARG A 1 98 ? -1.815 2.305 28.841 1.00 96.94 98 ARG A N 1
ATOM 778 C CA . ARG A 1 98 ? -2.773 2.773 29.855 1.00 96.94 98 ARG A CA 1
ATOM 779 C C . ARG A 1 98 ? -3.893 1.761 30.103 1.00 96.94 98 ARG A C 1
ATOM 781 O O . ARG A 1 98 ? -4.240 1.505 31.249 1.00 96.94 98 ARG A O 1
ATOM 788 N N . VAL A 1 99 ? -4.430 1.151 29.046 1.00 96.75 99 VAL A N 1
ATOM 789 C CA . VAL A 1 99 ? -5.431 0.077 29.174 1.00 96.75 99 VAL A CA 1
ATOM 790 C C . VAL A 1 99 ? -4.859 -1.097 29.971 1.00 96.75 99 VAL A C 1
ATOM 792 O O . VAL A 1 99 ? -5.508 -1.582 30.891 1.00 96.75 99 VAL A O 1
ATOM 795 N N . VAL A 1 100 ? -3.633 -1.527 29.659 1.00 95.06 100 VAL A N 1
ATOM 796 C CA . VAL A 1 100 ? -2.991 -2.684 30.304 1.00 95.06 100 VAL A CA 1
ATOM 797 C C . VAL A 1 100 ? -2.568 -2.396 31.750 1.00 95.06 100 VAL A C 1
ATOM 799 O O . VAL A 1 100 ? -2.743 -3.248 32.615 1.00 95.06 100 VAL A O 1
ATOM 802 N N . GLU A 1 101 ? -2.004 -1.221 32.021 1.00 95.56 101 GLU A N 1
ATOM 803 C CA . GLU A 1 101 ? -1.422 -0.869 33.321 1.00 95.56 101 GLU A CA 1
ATOM 804 C C . GLU A 1 101 ? -2.471 -0.379 34.321 1.00 95.56 101 GLU A C 1
ATOM 806 O O . GLU A 1 101 ? -2.375 -0.685 35.508 1.00 95.56 101 GLU A O 1
ATOM 811 N N . THR A 1 102 ? -3.471 0.382 33.863 1.00 94.56 102 THR A N 1
ATOM 812 C CA . THR A 1 102 ? -4.452 1.027 34.749 1.00 94.56 102 THR A CA 1
ATOM 813 C C . THR A 1 102 ? -5.880 0.533 34.542 1.00 94.56 102 THR A C 1
ATOM 815 O O . THR A 1 102 ? -6.773 0.992 35.249 1.00 94.56 102 THR A O 1
ATOM 818 N N . GLY A 1 103 ? -6.139 -0.334 33.557 1.00 92.31 103 GLY A N 1
ATOM 819 C CA . GLY A 1 103 ? -7.499 -0.766 33.218 1.00 92.31 103 GLY A CA 1
ATOM 820 C C . GLY A 1 103 ? -8.366 0.346 32.621 1.00 92.31 103 GLY A C 1
ATOM 821 O O . GLY A 1 103 ? -9.584 0.320 32.777 1.00 92.31 103 GLY A O 1
ATOM 822 N N . ALA A 1 104 ? -7.757 1.359 31.990 1.00 94.38 104 ALA A N 1
ATOM 823 C CA . ALA A 1 104 ? -8.502 2.478 31.418 1.00 94.38 104 ALA A CA 1
ATOM 824 C C . ALA A 1 104 ? -9.518 2.005 30.361 1.00 94.38 104 ALA A C 1
ATOM 826 O O . ALA A 1 104 ? -9.167 1.263 29.445 1.00 94.38 104 ALA A O 1
ATOM 827 N N . ASP A 1 105 ? -10.759 2.486 30.450 1.00 95.12 105 ASP A N 1
A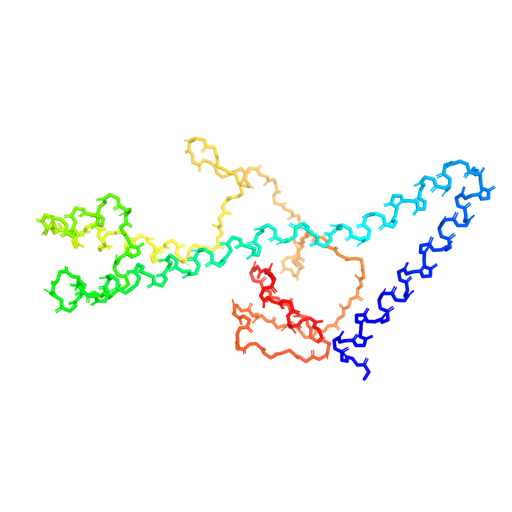TOM 828 C CA . ASP A 1 105 ? -11.785 2.212 29.443 1.00 95.12 105 ASP A CA 1
ATOM 829 C C . ASP A 1 105 ? -11.659 3.192 28.270 1.00 95.12 105 ASP A C 1
ATOM 831 O O . ASP A 1 105 ? -11.958 4.380 28.393 1.00 95.12 105 ASP A O 1
ATOM 835 N N . LEU A 1 106 ? -11.207 2.684 27.122 1.00 96.94 106 LEU A N 1
ATOM 836 C CA . LEU A 1 106 ? -11.072 3.445 25.875 1.00 96.94 106 LEU A CA 1
ATOM 837 C C . LEU A 1 106 ? -12.036 2.968 24.779 1.00 96.94 106 LEU A C 1
ATOM 839 O O . LEU A 1 106 ? -11.834 3.281 23.603 1.00 96.94 106 LEU A O 1
ATOM 843 N N . ARG A 1 107 ? -13.106 2.240 25.131 1.00 95.75 107 ARG A N 1
ATOM 844 C CA . ARG A 1 107 ? -14.069 1.700 24.150 1.00 95.75 107 ARG A CA 1
ATOM 845 C C . ARG A 1 107 ? -14.727 2.784 23.298 1.00 95.75 107 ARG A C 1
ATOM 847 O O . ARG A 1 107 ? -14.920 2.582 22.099 1.00 95.75 107 ARG A O 1
ATOM 854 N N . ALA A 1 108 ? -15.015 3.949 23.880 1.00 97.00 108 ALA A N 1
ATOM 855 C CA . ALA A 1 108 ? -15.557 5.091 23.141 1.00 97.00 108 ALA A CA 1
ATOM 856 C C . ALA A 1 108 ? -14.570 5.608 22.075 1.00 97.00 108 ALA A C 1
ATOM 858 O O . ALA A 1 108 ? -14.962 5.827 20.930 1.00 97.00 108 ALA A O 1
ATOM 859 N N . THR A 1 109 ? -13.283 5.728 22.421 1.00 97.69 109 THR A N 1
ATOM 860 C CA . THR A 1 109 ? -12.216 6.139 21.491 1.00 97.69 109 THR A CA 1
ATOM 861 C C . THR A 1 109 ? -12.041 5.131 20.360 1.00 97.69 109 THR A C 1
ATOM 863 O O . THR A 1 109 ? -11.990 5.522 19.194 1.00 97.69 109 THR A O 1
ATOM 866 N N . ILE A 1 110 ? -11.996 3.836 20.691 1.00 98.00 110 ILE A N 1
ATOM 867 C CA . ILE A 1 110 ? -11.909 2.745 19.710 1.00 98.00 110 ILE A CA 1
ATOM 868 C C . ILE A 1 110 ? -13.090 2.815 18.740 1.00 98.00 110 ILE A C 1
ATOM 870 O O . ILE A 1 110 ? -12.888 2.821 17.529 1.00 98.00 110 ILE A O 1
ATOM 874 N N . THR A 1 111 ? -14.314 2.928 19.265 1.00 97.75 111 THR A N 1
ATOM 875 C CA . THR A 1 111 ? -15.542 3.001 18.458 1.00 97.75 111 THR A CA 1
ATOM 876 C C . THR A 1 111 ? -15.514 4.200 17.510 1.00 97.75 111 THR A C 1
ATOM 878 O O . THR A 1 111 ? -15.784 4.046 16.320 1.00 97.75 111 THR A O 1
ATOM 881 N N . ALA A 1 112 ? -15.129 5.382 18.004 1.00 98.06 112 ALA A N 1
ATOM 882 C CA . ALA A 1 112 ? -15.030 6.588 17.185 1.00 98.06 112 ALA A CA 1
ATOM 883 C C . ALA A 1 112 ? -13.995 6.436 16.055 1.00 98.06 112 ALA A C 1
ATOM 885 O O . ALA A 1 112 ? -14.299 6.717 14.895 1.00 98.06 112 ALA A O 1
ATOM 886 N N . ARG A 1 113 ? -12.795 5.931 16.370 1.00 98.19 113 ARG A N 1
ATOM 887 C CA . ARG A 1 113 ? -11.725 5.722 15.380 1.00 98.19 113 ARG A CA 1
ATOM 888 C C . ARG A 1 113 ? -12.051 4.614 14.381 1.00 98.19 113 ARG A C 1
ATOM 890 O O . ARG A 1 113 ? -11.688 4.735 13.215 1.00 98.19 113 ARG A O 1
ATOM 897 N N . ARG A 1 114 ? -12.763 3.562 14.795 1.00 97.38 114 ARG A N 1
ATOM 898 C CA . ARG A 1 114 ? -13.250 2.516 13.884 1.00 97.38 114 ARG A CA 1
ATOM 899 C C . ARG A 1 114 ? -14.267 3.077 12.895 1.00 97.38 114 ARG A C 1
ATOM 901 O O . ARG A 1 114 ? -14.120 2.856 11.697 1.00 97.38 114 ARG A O 1
ATOM 908 N N . ALA A 1 115 ? -15.234 3.861 13.370 1.00 97.00 115 ALA A N 1
ATOM 909 C CA . ALA A 1 115 ? -16.214 4.512 12.501 1.00 97.00 115 ALA A CA 1
ATOM 910 C C . ALA A 1 115 ? -15.552 5.476 11.498 1.00 97.00 115 ALA A C 1
ATOM 912 O O . ALA A 1 115 ? -15.939 5.533 10.329 1.00 97.00 115 ALA A O 1
ATOM 913 N N . GLU A 1 116 ? -14.526 6.212 11.934 1.00 97.19 116 GLU A N 1
ATOM 914 C CA . GLU A 1 116 ? -13.702 7.041 11.053 1.00 97.19 116 GLU A CA 1
ATOM 915 C C . GLU A 1 116 ? -12.945 6.213 10.014 1.00 97.19 116 GLU A C 1
ATOM 917 O O . GLU A 1 116 ? -13.047 6.496 8.822 1.00 97.19 116 GLU A O 1
ATOM 922 N N . TYR A 1 117 ? -12.253 5.159 10.434 1.00 96.50 117 TYR A N 1
ATOM 923 C CA . TYR A 1 117 ? -11.533 4.268 9.532 1.00 96.50 117 TYR A CA 1
ATOM 924 C C . TYR A 1 117 ? -12.450 3.661 8.461 1.00 96.50 117 TYR A C 1
ATOM 926 O O . TYR A 1 117 ? -12.133 3.700 7.274 1.00 96.50 117 TYR A O 1
ATOM 934 N N . GLU A 1 118 ? -13.624 3.161 8.848 1.00 95.50 118 GLU A N 1
ATOM 935 C CA . GLU A 1 118 ? -14.605 2.607 7.910 1.00 95.50 118 GLU A CA 1
ATOM 936 C C . GLU A 1 118 ? -15.136 3.656 6.929 1.00 95.50 118 GLU A C 1
ATOM 938 O O . GLU A 1 118 ? -15.398 3.342 5.765 1.00 95.50 118 GLU A O 1
ATOM 943 N N . ARG A 1 119 ? -15.301 4.904 7.381 1.00 95.81 119 ARG A N 1
ATOM 944 C CA . ARG A 1 119 ? -15.668 6.029 6.515 1.00 95.81 119 ARG A CA 1
ATOM 945 C C . ARG A 1 119 ? -14.571 6.320 5.499 1.00 95.81 119 ARG A C 1
ATOM 947 O O . ARG A 1 119 ? -14.881 6.428 4.315 1.00 95.81 119 ARG A O 1
ATOM 954 N N . GLU A 1 120 ? -13.318 6.402 5.935 1.00 93.69 120 GLU A N 1
ATOM 955 C CA . GLU A 1 120 ? -12.190 6.683 5.044 1.00 93.69 120 GLU A CA 1
ATOM 956 C C . GLU A 1 120 ? -11.903 5.530 4.072 1.00 93.69 120 GLU A C 1
ATOM 958 O O . GLU A 1 120 ? -11.530 5.786 2.932 1.00 93.69 120 GLU A O 1
ATOM 963 N N . LEU A 1 121 ? -12.178 4.271 4.437 1.00 91.31 121 LEU A N 1
ATOM 964 C CA . LEU A 1 121 ? -12.088 3.130 3.511 1.00 91.31 121 LEU A CA 1
ATOM 965 C C . LEU A 1 121 ? -13.018 3.246 2.293 1.00 91.31 121 LEU A C 1
ATOM 967 O O . LEU A 1 121 ? -12.775 2.608 1.270 1.00 91.31 121 LEU A O 1
ATOM 971 N N . ARG A 1 122 ? -14.093 4.037 2.388 1.00 91.25 122 ARG A N 1
ATOM 972 C CA . ARG A 1 122 ? -15.017 4.288 1.271 1.00 91.25 122 ARG A CA 1
ATOM 973 C C . ARG A 1 122 ? -14.572 5.446 0.378 1.00 91.25 122 ARG A C 1
ATOM 975 O O . ARG A 1 122 ? -15.230 5.710 -0.628 1.00 91.25 122 ARG A O 1
ATOM 982 N N . ARG A 1 123 ? -13.491 6.149 0.729 1.00 88.75 123 ARG A N 1
ATOM 983 C CA . ARG A 1 123 ? -12.969 7.268 -0.055 1.00 88.75 123 ARG A CA 1
ATOM 984 C C . ARG A 1 123 ? -12.402 6.749 -1.388 1.00 88.75 123 ARG A C 1
ATOM 986 O O . ARG A 1 123 ? -11.519 5.895 -1.370 1.00 88.75 123 ARG A O 1
ATOM 993 N N . PRO A 1 124 ? -12.869 7.258 -2.545 1.00 82.38 124 PRO A N 1
ATOM 994 C CA . PRO A 1 124 ? -12.431 6.762 -3.850 1.00 82.38 124 PRO A CA 1
ATOM 995 C C . PRO A 1 124 ? -11.029 7.246 -4.241 1.00 82.38 124 PRO A C 1
ATOM 997 O O . PRO A 1 124 ? -10.328 6.549 -4.971 1.00 82.38 124 PRO A O 1
ATOM 1000 N N . THR A 1 125 ? -10.621 8.427 -3.773 1.00 83.06 125 THR A N 1
ATOM 1001 C CA . THR A 1 125 ? -9.347 9.065 -4.122 1.00 83.06 125 THR A CA 1
ATOM 1002 C C . THR A 1 125 ? -8.737 9.753 -2.906 1.00 83.06 125 THR A C 1
ATOM 1004 O O . THR A 1 125 ? -9.435 10.397 -2.121 1.00 83.06 125 THR A O 1
ATOM 1007 N N . VAL A 1 126 ? -7.421 9.613 -2.744 1.00 86.12 126 VAL A N 1
ATOM 1008 C CA . VAL A 1 126 ? -6.645 10.351 -1.742 1.00 86.12 126 VAL A CA 1
ATOM 1009 C C . VAL A 1 126 ? -5.823 11.400 -2.489 1.00 86.12 126 VAL A C 1
ATOM 1011 O O . VAL A 1 126 ? -5.050 11.008 -3.364 1.00 86.12 126 VAL A O 1
ATOM 1014 N N . PRO A 1 127 ? -5.979 12.696 -2.171 1.00 88.56 127 PRO A N 1
ATOM 1015 C CA . PRO A 1 127 ? -5.204 13.761 -2.796 1.00 88.56 127 PRO A CA 1
ATOM 1016 C C . PRO A 1 127 ? -3.698 13.522 -2.665 1.00 88.56 127 PRO A C 1
ATOM 1018 O O . PRO A 1 127 ? -3.211 13.199 -1.579 1.00 88.56 127 PRO A O 1
ATOM 1021 N N . VAL A 1 128 ? -2.946 13.720 -3.751 1.00 89.12 128 VAL A N 1
ATOM 1022 C CA . VAL A 1 128 ? -1.475 13.614 -3.727 1.00 89.12 128 VAL A CA 1
ATOM 1023 C C . VAL A 1 128 ? -0.848 14.769 -2.940 1.00 89.12 128 VAL A C 1
ATOM 1025 O O . VAL A 1 128 ? 0.191 14.595 -2.301 1.00 89.12 128 VAL A O 1
ATOM 1028 N N . ALA A 1 129 ? -1.489 15.939 -2.955 1.00 91.50 129 ALA A N 1
ATOM 1029 C CA . ALA A 1 129 ? -1.071 17.109 -2.200 1.00 91.50 129 ALA A CA 1
ATOM 1030 C C . ALA A 1 129 ? -2.285 17.881 -1.672 1.00 91.50 129 ALA A C 1
ATOM 1032 O O . ALA A 1 129 ? -3.225 18.170 -2.412 1.00 91.50 129 ALA A O 1
ATOM 1033 N N . LEU A 1 130 ? -2.221 18.247 -0.391 1.00 93.69 130 LEU A N 1
ATOM 1034 C CA . LEU A 1 130 ? -3.189 19.114 0.273 1.00 93.69 130 LEU A CA 1
ATOM 1035 C C . LEU A 1 130 ? -2.478 20.359 0.786 1.00 93.69 130 LEU A C 1
ATOM 1037 O O . LEU A 1 130 ? -1.404 20.267 1.386 1.00 93.69 130 LEU A O 1
ATOM 1041 N N . LEU A 1 131 ? -3.087 21.516 0.560 1.00 94.00 131 LEU A N 1
ATOM 1042 C CA . LEU A 1 131 ? -2.676 22.757 1.202 1.00 94.00 131 LEU A CA 1
ATOM 1043 C C . LEU A 1 131 ? -3.151 22.777 2.662 1.00 94.00 131 LEU A C 1
ATOM 1045 O O . LEU A 1 131 ? -4.036 22.018 3.060 1.00 94.00 131 LEU A O 1
ATOM 1049 N N . SER A 1 132 ? -2.573 23.662 3.476 1.00 95.25 132 SER A N 1
ATOM 1050 C CA . SER A 1 132 ? -2.895 23.768 4.908 1.00 95.25 132 SER A CA 1
ATOM 1051 C C . SER A 1 132 ? -4.359 24.125 5.195 1.00 95.25 132 SER A C 1
ATOM 1053 O O . SER A 1 132 ? -4.832 23.902 6.305 1.00 95.25 132 SER A O 1
ATOM 1055 N N . ASP A 1 133 ? -5.067 24.687 4.216 1.00 94.69 133 ASP A N 1
ATOM 1056 C CA . ASP A 1 133 ? -6.496 25.004 4.285 1.00 94.69 133 ASP A CA 1
ATOM 1057 C C . ASP A 1 133 ? -7.403 23.837 3.844 1.00 94.69 133 ASP A C 1
ATOM 1059 O O . ASP A 1 133 ? -8.625 23.963 3.863 1.00 94.69 133 ASP A O 1
ATOM 1063 N N . GLY A 1 134 ? -6.814 22.696 3.469 1.00 91.25 134 GLY A N 1
ATOM 1064 C CA . GLY A 1 134 ? -7.524 21.513 2.989 1.00 91.25 134 GLY A CA 1
ATOM 1065 C C . GLY A 1 134 ? -7.778 21.492 1.481 1.00 91.25 134 GLY A C 1
ATOM 1066 O O . GLY A 1 134 ? -8.429 20.563 1.004 1.00 91.25 134 GLY A O 1
ATOM 1067 N N . THR A 1 135 ? -7.272 22.468 0.721 1.00 91.94 135 THR A N 1
ATOM 1068 C CA . THR A 1 135 ? -7.417 22.484 -0.740 1.00 91.94 135 THR A CA 1
ATOM 1069 C C . THR A 1 135 ? -6.624 21.347 -1.376 1.00 91.94 135 THR A C 1
ATOM 1071 O O . THR A 1 135 ? -5.407 21.252 -1.204 1.00 91.94 135 THR A O 1
ATOM 1074 N N . ASP A 1 136 ? -7.313 20.505 -2.146 1.00 91.69 136 ASP A N 1
ATOM 1075 C CA . ASP A 1 136 ? -6.701 19.494 -3.007 1.00 91.69 136 ASP A CA 1
ATOM 1076 C C . ASP A 1 136 ? -6.107 20.166 -4.250 1.00 91.69 136 ASP A C 1
ATOM 1078 O O . ASP A 1 136 ? -6.828 20.747 -5.067 1.00 91.69 136 ASP A O 1
ATOM 1082 N N . VAL A 1 137 ? -4.786 20.079 -4.400 1.00 90.56 137 VAL A N 1
ATOM 1083 C CA . VAL A 1 137 ? -4.057 20.720 -5.501 1.00 90.56 137 VAL A CA 1
ATOM 1084 C C . VAL A 1 137 ? -4.489 20.172 -6.865 1.00 90.56 137 VAL A C 1
ATOM 1086 O O . VAL A 1 137 ? -4.484 20.917 -7.845 1.00 90.56 137 VAL A O 1
ATOM 1089 N N . GLU A 1 138 ? -4.909 18.908 -6.952 1.00 86.25 138 GLU A N 1
ATOM 1090 C CA . GLU A 1 138 ? -5.330 18.303 -8.221 1.00 86.25 138 GLU A CA 1
ATOM 1091 C C . GLU A 1 138 ? -6.623 18.930 -8.755 1.00 86.25 138 GLU A C 1
ATOM 1093 O O . GLU A 1 138 ? -6.802 19.026 -9.968 1.00 86.25 138 GLU A O 1
ATOM 1098 N N . THR A 1 139 ? -7.487 19.446 -7.872 1.00 85.62 139 THR A N 1
ATOM 1099 C CA . THR A 1 139 ? -8.731 20.133 -8.269 1.00 85.62 139 THR A CA 1
ATOM 1100 C C . THR A 1 139 ? -8.493 21.490 -8.931 1.00 85.62 139 THR A C 1
ATOM 1102 O O . THR A 1 139 ? -9.382 22.015 -9.600 1.00 85.62 139 THR A O 1
ATOM 1105 N N . LEU A 1 140 ? -7.290 22.053 -8.776 1.00 86.56 140 LEU A N 1
ATOM 1106 C CA . LEU A 1 140 ? -6.885 23.313 -9.400 1.00 86.56 140 LEU A CA 1
ATOM 1107 C C . LEU A 1 140 ? -6.340 23.110 -10.822 1.00 86.56 140 LEU A C 1
ATOM 1109 O O . LEU A 1 140 ? -6.178 24.082 -11.563 1.00 86.56 140 LEU A O 1
ATOM 1113 N N . LEU A 1 141 ? -6.027 21.869 -11.206 1.00 84.50 141 LE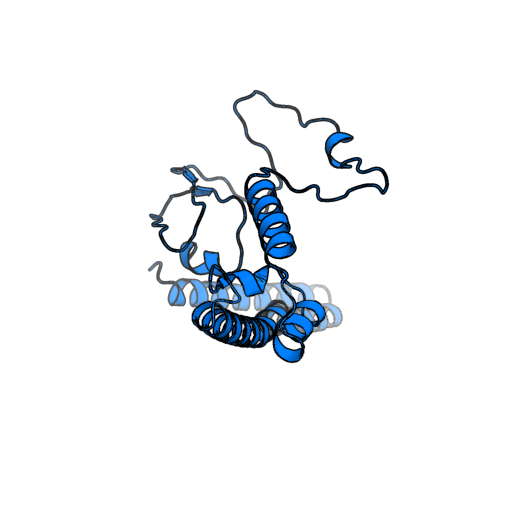U A N 1
ATOM 1114 C CA . LEU A 1 141 ? -5.507 21.554 -12.531 1.00 84.50 141 LEU A CA 1
ATOM 1115 C C . LEU A 1 141 ? -6.655 21.467 -13.549 1.00 84.50 141 LEU A C 1
ATOM 1117 O O . LEU A 1 141 ? -7.717 20.918 -13.247 1.00 84.50 141 LEU A O 1
ATOM 1121 N N . PRO A 1 142 ? -6.467 21.976 -14.781 1.00 83.31 142 PRO A N 1
ATOM 1122 C CA . PRO A 1 142 ? -7.467 21.826 -15.825 1.00 83.31 142 PRO A CA 1
ATOM 1123 C C . PRO A 1 142 ? -7.690 20.344 -16.134 1.00 83.31 142 PRO A C 1
ATOM 1125 O O . PRO A 1 142 ? -6.737 19.579 -16.306 1.00 83.31 142 PRO A O 1
ATOM 1128 N N . ALA A 1 143 ? -8.961 19.953 -16.236 1.00 79.75 143 ALA A N 1
ATOM 1129 C CA . ALA A 1 143 ? -9.318 18.594 -16.604 1.00 79.75 143 ALA A CA 1
ATOM 1130 C C . ALA A 1 143 ? -8.751 18.258 -17.997 1.00 79.75 143 ALA A C 1
ATOM 1132 O O . ALA A 1 143 ? -8.860 19.076 -18.920 1.00 79.75 143 ALA A O 1
ATOM 1133 N N . PRO A 1 144 ? -8.158 17.067 -18.182 1.00 81.19 144 PRO A N 1
ATOM 1134 C CA . PRO A 1 144 ? -7.718 16.643 -19.498 1.00 81.19 144 PRO A CA 1
ATOM 1135 C C . PRO A 1 144 ? -8.927 16.537 -20.445 1.00 81.19 144 PRO A C 1
ATOM 1137 O O . PRO A 1 144 ? -10.017 16.142 -20.015 1.00 81.19 144 PRO A O 1
ATOM 1140 N N . PRO A 1 145 ? -8.761 16.874 -21.736 1.00 83.94 145 PRO A N 1
ATOM 1141 C CA . PRO A 1 145 ? -9.826 16.725 -22.718 1.00 83.94 145 PRO A CA 1
ATOM 1142 C C . PRO A 1 145 ? -10.288 15.265 -22.778 1.00 83.94 145 PRO A C 1
ATOM 1144 O O . PRO A 1 145 ? -9.472 14.347 -22.845 1.00 83.94 145 PRO A O 1
ATOM 1147 N N . SER A 1 146 ? -11.605 15.062 -22.761 1.00 86.56 146 SER A N 1
ATOM 1148 C CA . SER A 1 146 ? -12.231 13.741 -22.754 1.00 86.56 146 SER A CA 1
ATOM 1149 C C . SER A 1 146 ? -13.363 13.687 -23.771 1.00 8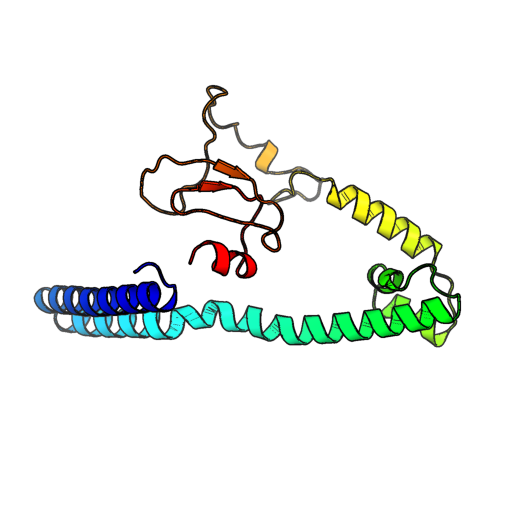6.56 146 SER A C 1
ATOM 1151 O O . SER A 1 146 ? -14.170 14.608 -23.878 1.00 86.56 146 SER A O 1
ATOM 1153 N N . ASP A 1 147 ? -13.429 12.583 -24.506 1.00 91.38 147 ASP A N 1
ATOM 1154 C CA . ASP A 1 147 ? -14.526 12.232 -25.410 1.00 91.38 147 ASP A CA 1
ATOM 1155 C C . ASP A 1 147 ? -15.591 11.350 -24.719 1.00 91.38 147 ASP A C 1
ATOM 1157 O O . ASP A 1 147 ? -16.514 10.857 -25.370 1.00 91.38 147 ASP A O 1
ATOM 1161 N N . GLY A 1 148 ? -15.438 11.103 -23.409 1.00 89.62 148 GLY A N 1
ATOM 1162 C CA . GLY A 1 148 ? -16.287 10.218 -22.607 1.00 89.62 148 GLY A CA 1
ATOM 1163 C C . GLY A 1 148 ? -16.124 8.721 -22.901 1.00 89.62 148 GLY A C 1
ATOM 1164 O O . GLY A 1 148 ? -16.815 7.905 -22.295 1.00 89.62 148 GLY A O 1
ATOM 1165 N N . ARG A 1 149 ? -15.232 8.340 -23.823 1.00 92.50 149 ARG A N 1
ATOM 1166 C CA . ARG A 1 149 ? -15.004 6.950 -24.260 1.00 92.50 149 ARG A CA 1
ATOM 1167 C C . ARG A 1 149 ? -13.584 6.472 -23.989 1.00 92.50 149 ARG A C 1
ATOM 1169 O O . ARG A 1 149 ? -13.361 5.272 -23.838 1.00 92.50 149 ARG A O 1
ATOM 1176 N N . THR A 1 150 ? -12.642 7.400 -23.918 1.00 91.50 150 THR A N 1
ATOM 1177 C CA . THR A 1 150 ? -11.219 7.135 -23.763 1.00 91.50 150 THR A CA 1
ATOM 1178 C C . THR A 1 150 ? -10.773 7.509 -22.356 1.00 91.50 150 THR A C 1
ATOM 1180 O O . THR A 1 150 ? -10.887 8.659 -21.935 1.00 91.50 150 THR A O 1
ATOM 1183 N N . LEU A 1 151 ? -10.229 6.532 -21.627 1.00 90.62 151 LEU A N 1
ATOM 1184 C CA . LEU A 1 151 ? -9.538 6.780 -20.363 1.00 90.62 151 LEU A CA 1
ATOM 1185 C C . LEU A 1 151 ? -8.065 7.083 -20.654 1.00 90.62 151 LEU A C 1
ATOM 1187 O O . LEU A 1 151 ? -7.373 6.280 -21.280 1.00 90.62 151 LEU A O 1
ATOM 1191 N N . THR A 1 152 ? -7.587 8.239 -20.199 1.00 88.94 152 THR A N 1
ATOM 1192 C CA . THR A 1 152 ? -6.200 8.689 -20.374 1.00 88.94 152 THR A CA 1
ATOM 1193 C C . THR A 1 152 ? -5.441 8.650 -19.054 1.00 88.94 152 THR A C 1
ATOM 1195 O O . THR A 1 152 ? -6.007 8.940 -18.004 1.00 88.94 152 THR A O 1
ATOM 1198 N N . GLY A 1 153 ? -4.145 8.351 -19.107 1.00 89.25 153 GLY A N 1
ATOM 1199 C CA . GLY A 1 153 ? -3.279 8.329 -17.931 1.00 89.25 153 GLY A CA 1
ATOM 1200 C C . GLY A 1 153 ? -1.802 8.411 -18.305 1.00 89.25 153 GLY A C 1
ATOM 1201 O O . GLY A 1 153 ? -1.450 8.681 -19.455 1.00 89.25 153 GLY A O 1
ATOM 1202 N N . MET A 1 154 ? -0.930 8.166 -17.330 1.00 90.25 154 MET A N 1
ATOM 1203 C CA . MET A 1 154 ? 0.516 8.157 -17.542 1.00 90.25 154 MET A CA 1
ATOM 1204 C C . MET A 1 154 ? 0.975 6.803 -18.097 1.00 90.25 154 MET A C 1
ATOM 1206 O O . MET A 1 154 ? 0.758 5.759 -17.484 1.00 90.25 154 MET A O 1
ATOM 1210 N N . GLY A 1 155 ? 1.631 6.813 -19.257 1.00 92.69 155 GLY A N 1
ATOM 1211 C CA . GLY A 1 155 ? 2.196 5.602 -19.851 1.00 92.69 155 GLY A CA 1
ATOM 1212 C C . GLY A 1 155 ? 3.435 5.122 -19.092 1.00 92.69 155 GLY A C 1
ATOM 1213 O O . GLY A 1 155 ? 4.422 5.846 -19.010 1.00 92.69 155 GLY A O 1
ATOM 1214 N N . ALA A 1 156 ? 3.400 3.892 -18.575 1.00 92.75 156 ALA A N 1
ATOM 1215 C CA . ALA A 1 156 ? 4.530 3.281 -17.863 1.00 92.75 156 ALA A CA 1
ATOM 1216 C C . ALA A 1 156 ? 5.460 2.451 -18.772 1.00 92.75 156 ALA A C 1
ATOM 1218 O O . ALA A 1 156 ? 6.632 2.253 -18.457 1.00 92.75 156 ALA A O 1
ATOM 1219 N N . SER A 1 157 ? 4.945 1.942 -19.895 1.00 92.25 157 SER A N 1
ATOM 1220 C CA . SER A 1 157 ? 5.688 1.119 -20.854 1.00 92.25 157 SER A CA 1
ATOM 1221 C C . SER A 1 157 ? 5.204 1.396 -22.275 1.00 92.25 157 SER A C 1
ATOM 1223 O O . SER A 1 157 ? 4.025 1.682 -22.486 1.00 92.25 157 SER A O 1
ATOM 1225 N N . SER A 1 158 ? 6.110 1.335 -23.252 1.00 94.50 158 SER A N 1
ATOM 1226 C CA . SER A 1 158 ? 5.772 1.528 -24.660 1.00 94.50 158 SER A CA 1
ATOM 1227 C C . SER A 1 158 ? 5.152 0.264 -25.257 1.00 94.50 158 SER A C 1
ATOM 1229 O O . SER A 1 158 ? 5.607 -0.854 -25.024 1.00 94.50 158 SER A O 1
ATOM 1231 N N . GLY A 1 159 ? 4.112 0.444 -26.069 1.00 94.12 159 GLY A N 1
ATOM 1232 C CA . GLY A 1 159 ? 3.436 -0.654 -26.752 1.00 94.12 159 GLY A CA 1
ATOM 1233 C C . GLY A 1 159 ? 1.953 -0.377 -26.957 1.00 94.12 159 GLY A C 1
ATOM 1234 O O . GLY A 1 159 ? 1.396 0.569 -26.404 1.00 94.12 159 GLY A O 1
ATOM 1235 N N . ARG A 1 160 ? 1.312 -1.206 -27.783 1.00 95.44 160 ARG A N 1
ATOM 1236 C CA . ARG A 1 160 ? -0.140 -1.211 -27.989 1.00 95.44 160 ARG A CA 1
ATOM 1237 C C . ARG A 1 160 ? -0.618 -2.654 -27.999 1.00 95.44 160 ARG A C 1
ATOM 1239 O O . ARG A 1 160 ? -0.041 -3.483 -28.696 1.00 95.44 160 ARG A O 1
ATOM 1246 N N . VAL A 1 161 ? -1.663 -2.935 -27.232 1.00 94.94 161 VAL A N 1
ATOM 1247 C CA . VAL A 1 161 ? -2.282 -4.259 -27.137 1.00 94.94 161 VAL A CA 1
ATOM 1248 C C . VAL A 1 161 ? -3.796 -4.101 -27.043 1.00 94.94 161 VAL A C 1
ATOM 1250 O O . VAL A 1 161 ? -4.299 -3.063 -26.613 1.00 94.94 161 VAL A O 1
ATOM 1253 N N . THR A 1 162 ? -4.525 -5.128 -27.460 1.00 96.81 162 THR A N 1
ATOM 1254 C CA . THR A 1 162 ? -5.970 -5.242 -27.269 1.00 96.81 162 THR A CA 1
ATOM 1255 C C . THR A 1 162 ? -6.244 -6.593 -26.632 1.00 96.81 162 THR A C 1
ATOM 1257 O O . THR A 1 162 ? -5.687 -7.600 -27.059 1.00 96.81 162 THR A O 1
ATOM 1260 N N . GLY A 1 163 ? -7.071 -6.598 -25.594 1.00 95.25 163 GLY A N 1
ATOM 1261 C CA . GLY A 1 163 ? -7.344 -7.772 -24.781 1.00 95.25 163 GLY A CA 1
ATOM 1262 C C . GLY A 1 163 ? -8.529 -7.527 -23.859 1.00 95.25 163 GLY A C 1
ATOM 1263 O O . GLY A 1 163 ? -9.063 -6.415 -23.788 1.00 95.25 163 GLY A O 1
ATOM 1264 N N . ARG A 1 164 ? -8.963 -8.572 -23.159 1.00 95.94 164 ARG A N 1
ATOM 1265 C CA . ARG A 1 164 ? -10.083 -8.479 -22.222 1.00 95.94 164 ARG A CA 1
ATOM 1266 C C . ARG A 1 164 ? -9.635 -7.745 -20.960 1.00 95.94 164 ARG A C 1
ATOM 1268 O O . ARG A 1 164 ? -8.706 -8.181 -20.292 1.00 95.94 164 ARG A O 1
ATOM 1275 N N . ALA A 1 165 ? -10.312 -6.656 -20.605 1.00 95.50 165 ALA A N 1
ATOM 1276 C CA . ALA A 1 165 ? -10.059 -5.976 -19.339 1.00 95.50 165 ALA A CA 1
ATOM 1277 C C . ALA A 1 165 ? -10.559 -6.831 -18.161 1.00 95.50 165 ALA A C 1
ATOM 1279 O O . ALA A 1 165 ? -11.732 -7.215 -18.116 1.00 95.50 165 ALA A O 1
ATOM 1280 N N . ARG A 1 166 ? -9.685 -7.114 -17.192 1.00 93.81 166 ARG A N 1
ATOM 1281 C CA . ARG A 1 166 ? -10.030 -7.751 -15.916 1.00 93.81 166 ARG A CA 1
ATOM 1282 C C . ARG A 1 166 ? -9.806 -6.774 -14.780 1.00 93.81 166 ARG A C 1
ATOM 1284 O O . ARG A 1 166 ? -8.670 -6.452 -14.450 1.00 93.81 166 ARG A O 1
ATOM 1291 N N . VAL A 1 167 ? -10.906 -6.325 -14.182 1.00 93.31 167 VAL A N 1
ATOM 1292 C CA . VAL A 1 167 ? -10.869 -5.444 -13.015 1.00 93.31 167 VAL A CA 1
ATOM 1293 C C . VAL A 1 167 ? -10.669 -6.290 -11.763 1.00 93.31 167 VAL A C 1
ATOM 1295 O O . VAL A 1 167 ? -11.555 -7.055 -11.390 1.00 93.31 167 VAL A O 1
ATOM 1298 N N . VAL A 1 168 ? -9.515 -6.149 -11.122 1.00 92.19 168 VAL A N 1
ATOM 1299 C CA . VAL A 1 168 ? -9.125 -6.902 -9.928 1.00 92.19 168 VAL A CA 1
ATOM 1300 C C . VAL A 1 168 ? -8.870 -5.918 -8.794 1.00 92.19 168 VAL A C 1
ATOM 1302 O O . VAL A 1 168 ? -8.139 -4.945 -8.959 1.00 92.19 168 VAL A O 1
ATOM 1305 N N . ARG A 1 169 ? -9.493 -6.157 -7.636 1.00 89.19 169 ARG A N 1
ATOM 1306 C CA . ARG A 1 169 ? -9.320 -5.324 -6.432 1.00 89.19 169 ARG A CA 1
ATOM 1307 C C . ARG A 1 169 ? -8.437 -5.979 -5.372 1.00 89.19 169 ARG A C 1
ATOM 1309 O O . ARG A 1 169 ? -7.799 -5.260 -4.615 1.00 89.19 169 ARG A O 1
ATOM 1316 N N . ASP A 1 170 ? -8.387 -7.307 -5.358 1.00 89.31 170 ASP A N 1
ATOM 1317 C CA . ASP A 1 170 ? -7.552 -8.113 -4.470 1.00 89.31 170 ASP A CA 1
ATOM 1318 C C . ASP A 1 170 ? -6.816 -9.164 -5.318 1.00 89.31 170 ASP A C 1
ATOM 1320 O O . ASP A 1 170 ? -7.478 -9.895 -6.063 1.00 89.31 170 ASP A O 1
ATOM 1324 N N . PRO A 1 171 ? -5.473 -9.232 -5.266 1.00 88.94 171 PRO A N 1
ATOM 1325 C CA . PRO A 1 171 ? -4.714 -10.204 -6.044 1.00 88.94 171 PRO A CA 1
ATOM 1326 C C . PRO A 1 171 ? -4.862 -11.647 -5.535 1.00 88.94 171 PRO A C 1
ATOM 1328 O O . PRO A 1 171 ? -4.520 -12.567 -6.272 1.00 88.94 171 PRO A O 1
ATOM 1331 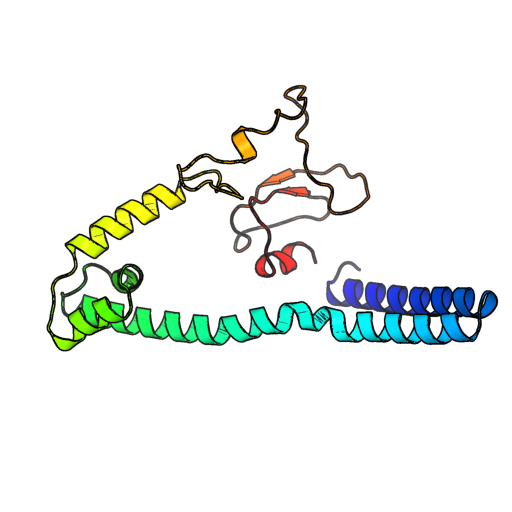N N . SER A 1 172 ? -5.354 -11.859 -4.310 1.00 87.38 172 SER A N 1
ATOM 1332 C CA . SER A 1 172 ? -5.397 -13.175 -3.649 1.00 87.38 172 SER A CA 1
ATOM 1333 C C . SER A 1 172 ? -6.334 -14.165 -4.344 1.00 87.38 172 SER A C 1
ATOM 1335 O O . SER A 1 172 ? -6.021 -15.350 -4.418 1.00 87.38 172 SER A O 1
ATOM 1337 N N . ASP A 1 173 ? -7.438 -13.667 -4.905 1.00 79.31 173 ASP A N 1
ATOM 1338 C CA . ASP A 1 173 ? -8.469 -14.473 -5.575 1.00 79.31 173 ASP A CA 1
ATOM 1339 C C . ASP A 1 173 ? -8.503 -14.234 -7.096 1.00 79.31 173 ASP A C 1
ATOM 1341 O O . ASP A 1 173 ? -9.460 -14.585 -7.792 1.00 79.31 173 ASP A O 1
ATOM 1345 N N . ALA A 1 174 ? -7.468 -13.588 -7.637 1.00 85.25 174 ALA A N 1
ATOM 1346 C CA . ALA A 1 174 ? -7.438 -13.173 -9.028 1.00 85.25 174 ALA A CA 1
ATOM 1347 C C . ALA A 1 174 ? -6.914 -14.285 -9.945 1.00 85.25 174 ALA A C 1
ATOM 1349 O O . ALA A 1 174 ? -5.771 -14.721 -9.830 1.00 85.25 174 ALA A O 1
ATOM 1350 N N . ALA A 1 175 ? -7.728 -14.676 -10.928 1.00 83.81 175 ALA A N 1
ATOM 1351 C CA . ALA A 1 175 ? -7.298 -15.496 -12.055 1.00 83.81 175 ALA A CA 1
ATOM 1352 C C . ALA A 1 175 ? -7.158 -14.627 -13.315 1.00 83.81 175 ALA A C 1
ATOM 1354 O O . ALA A 1 175 ? -8.107 -13.947 -13.725 1.00 83.81 175 ALA A O 1
ATOM 1355 N N . LEU A 1 176 ? -5.973 -14.658 -13.924 1.00 87.50 176 LEU A N 1
ATOM 1356 C CA . LEU A 1 176 ? -5.680 -14.017 -15.204 1.00 87.50 176 LEU A CA 1
ATOM 1357 C C . LEU A 1 176 ? -5.299 -15.077 -16.231 1.00 87.50 176 LEU A C 1
ATOM 1359 O O . LEU A 1 176 ? -4.514 -15.977 -15.945 1.00 87.50 176 LEU A O 1
ATOM 1363 N N . GLU A 1 177 ? -5.832 -14.925 -17.435 1.00 88.69 177 GLU A N 1
ATOM 1364 C CA . GLU A 1 177 ? -5.483 -15.732 -18.594 1.00 88.69 177 GLU A CA 1
ATOM 1365 C C . GLU A 1 177 ? -4.490 -14.968 -19.483 1.00 88.69 177 GLU A C 1
ATOM 1367 O O . GLU A 1 177 ? -4.516 -13.729 -19.540 1.00 88.69 177 GLU A O 1
ATOM 1372 N N . PRO A 1 178 ? -3.629 -15.668 -20.240 1.00 87.75 178 PRO A N 1
ATOM 1373 C CA . PRO A 1 178 ? -2.785 -15.028 -21.240 1.00 87.75 178 PRO A CA 1
ATOM 1374 C C . PRO A 1 178 ? -3.604 -14.165 -22.216 1.00 87.75 178 PRO A C 1
ATOM 1376 O O . PRO A 1 178 ? -4.525 -14.647 -22.872 1.00 87.75 178 PRO A O 1
ATOM 1379 N N . GLY A 1 179 ? -3.241 -12.884 -22.338 1.00 89.50 179 GLY A N 1
ATOM 1380 C CA . GLY A 1 179 ? -3.929 -11.909 -23.199 1.00 89.50 179 GLY A CA 1
ATOM 1381 C C . GLY A 1 179 ? -4.945 -11.017 -22.477 1.00 89.50 179 GLY A C 1
ATOM 1382 O O . GLY A 1 179 ? -5.445 -10.061 -23.077 1.00 89.50 179 GLY A O 1
ATOM 1383 N N . ASP A 1 180 ? -5.219 -11.271 -21.197 1.00 93.56 180 ASP A N 1
ATOM 1384 C CA . ASP A 1 180 ? -5.984 -10.347 -20.367 1.00 93.56 180 ASP A CA 1
ATOM 1385 C C . ASP A 1 180 ? -5.200 -9.058 -20.064 1.00 93.56 180 ASP A C 1
ATOM 1387 O O . ASP A 1 180 ? -3.973 -9.045 -19.945 1.00 93.56 180 ASP A O 1
ATOM 1391 N N . ILE A 1 181 ? -5.936 -7.958 -19.897 1.00 94.31 181 ILE A N 1
ATOM 1392 C CA . ILE A 1 181 ? -5.427 -6.665 -19.436 1.00 94.31 181 ILE A CA 1
ATOM 1393 C C . ILE A 1 181 ? -5.870 -6.484 -17.986 1.00 94.31 181 ILE A C 1
ATOM 1395 O O . ILE A 1 181 ? -7.052 -6.264 -17.714 1.00 94.31 181 ILE A O 1
ATOM 1399 N N . LEU A 1 182 ? -4.922 -6.565 -17.054 1.00 93.56 182 LEU A N 1
ATOM 1400 C CA . LEU A 1 182 ? -5.168 -6.301 -15.640 1.00 93.56 182 LEU A CA 1
ATOM 1401 C C . LEU A 1 182 ? -5.478 -4.814 -15.416 1.00 93.56 182 LEU A C 1
ATOM 1403 O O . LEU A 1 182 ? -4.687 -3.942 -15.772 1.00 93.56 182 LEU A O 1
ATOM 1407 N N . VAL A 1 183 ? -6.608 -4.543 -14.769 1.00 94.25 183 VAL A N 1
ATOM 1408 C CA . VAL A 1 183 ? -7.013 -3.218 -14.297 1.00 94.25 183 VAL A CA 1
ATOM 1409 C C . VAL A 1 183 ? -7.159 -3.294 -12.781 1.00 94.25 183 VAL A C 1
ATOM 1411 O O . VAL A 1 183 ? -8.038 -3.988 -12.277 1.00 94.25 183 VAL A O 1
ATOM 1414 N N . ALA A 1 184 ? -6.305 -2.588 -12.047 1.00 92.62 184 ALA A N 1
ATOM 1415 C CA . ALA A 1 184 ? -6.304 -2.577 -10.586 1.00 92.62 184 ALA A CA 1
ATOM 1416 C C . ALA A 1 184 ? -6.249 -1.134 -10.055 1.00 92.62 184 ALA A C 1
ATOM 1418 O O . ALA A 1 184 ? -5.676 -0.278 -10.731 1.00 92.62 184 ALA A O 1
ATOM 1419 N N . PRO A 1 185 ? -6.804 -0.844 -8.860 1.00 89.31 185 PRO A N 1
ATOM 1420 C CA . PRO A 1 185 ? -6.694 0.484 -8.249 1.00 89.31 185 PRO A CA 1
ATOM 1421 C C . PRO A 1 185 ? -5.242 0.882 -7.952 1.00 89.31 185 PRO A C 1
ATOM 1423 O O . PRO A 1 185 ? -4.860 2.036 -8.111 1.00 89.31 185 PRO A O 1
ATOM 1426 N N . THR A 1 186 ? -4.432 -0.082 -7.511 1.00 88.50 186 THR A N 1
ATOM 1427 C CA . THR A 1 186 ? -2.998 0.065 -7.253 1.00 88.50 186 THR A CA 1
ATOM 1428 C C . THR A 1 186 ? -2.322 -1.298 -7.376 1.00 88.50 186 THR A C 1
ATOM 1430 O O . THR A 1 186 ? -2.961 -2.327 -7.161 1.00 88.50 186 THR A O 1
ATOM 1433 N N . THR A 1 187 ? -1.037 -1.313 -7.721 1.00 90.31 187 THR A N 1
ATOM 1434 C CA . THR A 1 187 ? -0.233 -2.536 -7.826 1.00 90.31 187 THR A CA 1
ATOM 1435 C C . THR A 1 187 ? 1.016 -2.402 -6.970 1.00 90.31 187 THR A C 1
ATOM 1437 O O . THR A 1 187 ? 1.796 -1.465 -7.143 1.00 90.31 187 THR A O 1
ATOM 1440 N N . ASP A 1 188 ? 1.233 -3.360 -6.077 1.00 88.81 188 ASP A N 1
ATOM 1441 C CA . ASP A 1 188 ? 2.433 -3.474 -5.247 1.00 88.81 188 ASP A CA 1
ATOM 1442 C C . ASP A 1 188 ? 3.192 -4.788 -5.550 1.00 88.81 188 ASP A C 1
ATOM 1444 O O . ASP A 1 188 ? 2.747 -5.573 -6.395 1.00 88.81 188 ASP A O 1
ATOM 1448 N N . PRO A 1 189 ? 4.348 -5.069 -4.910 1.00 85.75 189 PRO A N 1
ATOM 1449 C CA . PRO A 1 189 ? 5.078 -6.314 -5.149 1.00 85.75 189 PRO A CA 1
ATOM 1450 C C . PRO A 1 189 ? 4.264 -7.602 -4.934 1.00 85.75 189 PRO A C 1
ATOM 1452 O O . PRO A 1 189 ? 4.578 -8.611 -5.561 1.00 85.75 189 PRO A O 1
ATOM 1455 N N . GLY A 1 190 ? 3.212 -7.584 -4.110 1.00 85.12 190 GLY A N 1
ATOM 1456 C CA . GLY A 1 190 ? 2.295 -8.709 -3.912 1.00 85.12 190 GLY A CA 1
ATOM 1457 C C . GLY A 1 190 ? 1.476 -9.064 -5.157 1.00 85.12 190 GLY A C 1
ATOM 1458 O O . GLY A 1 190 ? 1.021 -10.195 -5.275 1.00 85.12 190 GLY A O 1
ATOM 1459 N N . TRP A 1 191 ? 1.362 -8.150 -6.125 1.00 89.44 191 TRP A N 1
ATOM 1460 C CA . TRP A 1 191 ? 0.705 -8.400 -7.411 1.00 89.44 191 TRP A CA 1
ATOM 1461 C C . TRP A 1 191 ? 1.628 -9.066 -8.432 1.00 89.44 191 TRP A C 1
ATOM 1463 O O . TRP A 1 191 ? 1.144 -9.612 -9.418 1.00 89.44 191 TRP A O 1
ATOM 1473 N N . THR A 1 192 ? 2.952 -9.034 -8.222 1.00 82.88 192 THR A N 1
ATOM 1474 C CA . THR A 1 192 ? 3.939 -9.542 -9.195 1.00 82.88 192 THR A CA 1
ATOM 1475 C C . THR A 1 192 ? 3.697 -10.980 -9.678 1.00 82.88 192 THR A C 1
ATOM 1477 O O . THR A 1 192 ? 3.911 -11.205 -10.871 1.00 82.88 192 THR A O 1
ATOM 1480 N N . PRO A 1 193 ? 3.185 -11.932 -8.864 1.00 82.50 193 PRO A N 1
ATOM 1481 C CA . PRO A 1 193 ? 2.878 -13.280 -9.342 1.00 82.50 193 PRO A CA 1
ATOM 1482 C C . PRO A 1 193 ? 1.828 -13.329 -10.458 1.00 82.50 193 PRO A C 1
ATOM 1484 O O . PRO A 1 193 ? 1.867 -14.245 -11.269 1.00 82.50 193 PRO A O 1
ATOM 1487 N N . LEU A 1 194 ? 0.935 -12.338 -10.545 1.00 81.56 194 LEU A N 1
ATOM 1488 C CA . LEU A 1 194 ? -0.102 -12.271 -11.581 1.00 81.56 194 LEU A CA 1
ATOM 1489 C C . LEU A 1 194 ? 0.444 -11.875 -12.965 1.00 81.56 194 LEU A C 1
ATOM 1491 O O . LEU A 1 194 ? -0.255 -12.007 -13.964 1.00 81.56 194 LEU A O 1
ATOM 1495 N N . PHE A 1 195 ? 1.679 -11.373 -13.037 1.00 76.19 195 PHE A N 1
ATOM 1496 C CA . PHE A 1 195 ? 2.309 -10.935 -14.289 1.00 76.19 195 PHE A CA 1
ATOM 1497 C C . PHE A 1 195 ? 3.246 -11.990 -14.904 1.00 76.19 195 PHE A C 1
ATOM 1499 O O . PHE A 1 195 ? 3.783 -11.774 -16.004 1.00 76.19 195 PHE A O 1
ATOM 1506 N N . LEU A 1 196 ? 3.510 -13.077 -14.172 1.00 65.06 196 LEU A N 1
ATOM 1507 C CA . LEU A 1 196 ? 4.558 -14.050 -14.473 1.00 65.06 196 LEU A CA 1
ATOM 1508 C C . LEU A 1 196 ? 4.076 -15.196 -15.361 1.00 65.06 196 LEU A C 1
ATOM 1510 O O . LEU A 1 196 ? 3.054 -15.826 -15.038 1.00 65.06 196 LEU A O 1
#

pLDDT: mean 91.34, std 5.97, range [56.66, 98.19]

Secondary structure (DSSP, 8-state):
---HHHHHHHHHHHHHHHHHHHHHHHHHH-HHHHHHHHHHHHHHHHHGGGGGHHHHHHHHHHHHHHHHHHHHHHHHHHTTS-SSGGGGGGS-HHHHHHHHHH----HHHHHHHHHHHHHHTT-S---S-B-TT--BGGGGSPPPP--SS-------S-------EEE-S-GGG----TT-EEE-S---GGGGGGG-

Radius of gyration: 25.42 Å; chains: 1; bounding box: 54×47×65 Å

Sequence (196 aa):
EQAPDRRFGRAAERAESMLAELAARARREQALRGRLAGFFLRRSRELSGLREAGKFAGLHALRDRRRRLLLIGAQLHTQGVFTAADDVMFLDLPELRRVVETGADLRATITARRAEYERELRRPTVPVALLSDGTDVETLLPAPPSDGRTLTGMGASSGRVTGRARVVRDPSDAALEPGDILVAPTTDPGWTPLFL